Protein AF-A0A967ICI0-F1 (afdb_monomer_lite)

Structure (mmCIF, N/CA/C/O backbone):
data_AF-A0A967ICI0-F1
#
_entry.id   AF-A0A967ICI0-F1
#
loop_
_atom_site.group_PDB
_atom_site.id
_atom_site.type_symbol
_atom_site.label_atom_id
_atom_site.label_alt_id
_atom_site.label_comp_id
_atom_site.l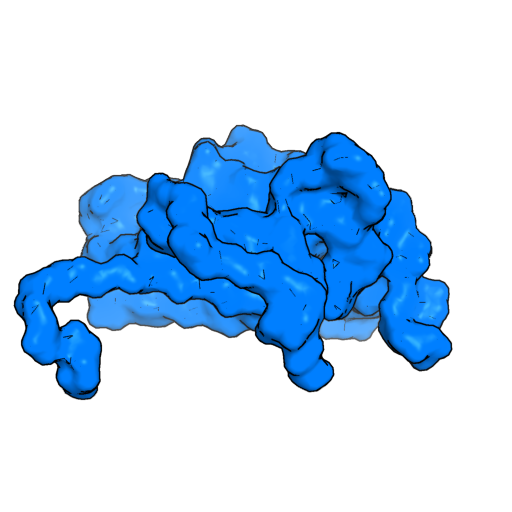abel_asym_id
_atom_site.label_entity_id
_atom_site.label_seq_id
_atom_site.pdbx_PDB_ins_code
_atom_site.Cartn_x
_atom_site.Cartn_y
_atom_site.Cartn_z
_atom_site.occupancy
_atom_site.B_iso_or_equiv
_atom_site.auth_seq_id
_atom_site.auth_comp_id
_atom_site.auth_asym_id
_atom_site.auth_atom_id
_atom_site.pdbx_PDB_model_num
ATOM 1 N N . ARG A 1 1 ? -26.999 4.902 3.046 1.00 43.22 1 ARG A N 1
ATOM 2 C CA . ARG A 1 1 ? -27.722 4.054 4.034 1.00 43.22 1 ARG A CA 1
ATOM 3 C C . ARG A 1 1 ? -27.634 2.529 3.773 1.00 43.22 1 ARG A C 1
ATOM 5 O O . ARG A 1 1 ? -28.114 1.779 4.608 1.00 43.22 1 ARG A O 1
ATOM 12 N N . ALA A 1 2 ? -26.952 2.032 2.726 1.00 46.03 2 ALA A N 1
ATOM 13 C CA . ALA A 1 2 ? -26.899 0.589 2.407 1.00 46.03 2 ALA A CA 1
ATOM 14 C C . ALA A 1 2 ? -26.015 -0.288 3.334 1.00 46.03 2 ALA A C 1
ATOM 16 O O . ALA A 1 2 ? -26.214 -1.494 3.418 1.00 46.03 2 ALA A O 1
ATOM 17 N N . LEU A 1 3 ? -25.060 0.294 4.070 1.00 45.47 3 LEU A N 1
ATOM 18 C CA . LEU A 1 3 ? -24.134 -0.462 4.933 1.00 45.47 3 LEU A CA 1
ATOM 19 C C . LEU A 1 3 ? -24.726 -0.880 6.297 1.00 45.47 3 LEU A C 1
ATOM 21 O O . LEU A 1 3 ? -24.130 -1.707 6.986 1.00 45.47 3 LEU A O 1
ATOM 25 N N . ALA A 1 4 ? -25.891 -0.344 6.680 1.00 53.50 4 ALA A N 1
ATOM 26 C CA . ALA A 1 4 ? -26.468 -0.502 8.020 1.00 53.50 4 ALA A CA 1
ATOM 27 C C . ALA A 1 4 ? -27.333 -1.766 8.211 1.00 53.50 4 ALA A C 1
ATOM 29 O O . ALA A 1 4 ? -27.654 -2.124 9.339 1.00 53.50 4 ALA A O 1
ATOM 30 N N . ALA A 1 5 ? -27.695 -2.470 7.134 1.00 53.66 5 ALA A N 1
ATOM 31 C CA . ALA A 1 5 ? -28.787 -3.449 7.157 1.00 53.66 5 ALA A CA 1
ATOM 32 C C . ALA A 1 5 ? -28.524 -4.748 7.953 1.00 53.66 5 ALA A C 1
ATOM 34 O O . ALA A 1 5 ? -29.452 -5.517 8.162 1.00 53.66 5 ALA A O 1
ATOM 35 N N . SER A 1 6 ? -27.288 -5.032 8.392 1.00 61.00 6 SER A N 1
ATOM 36 C CA . SER A 1 6 ? -26.953 -6.339 8.993 1.00 61.00 6 SER A CA 1
ATOM 37 C C . SER A 1 6 ? -26.666 -6.347 10.498 1.00 61.00 6 SER A C 1
ATOM 39 O O . SER A 1 6 ? -26.302 -7.405 11.006 1.00 61.00 6 SER A O 1
ATOM 41 N N . GLY A 1 7 ? -26.694 -5.203 11.195 1.00 61.78 7 GLY A N 1
ATOM 42 C CA . GLY A 1 7 ? -26.414 -5.091 12.644 1.00 61.78 7 GLY A CA 1
ATOM 43 C C . GLY A 1 7 ? -24.986 -5.451 13.109 1.00 61.78 7 GLY A C 1
ATOM 44 O O . GLY A 1 7 ? -24.557 -5.029 14.175 1.00 61.78 7 GLY A O 1
ATOM 45 N N . LYS A 1 8 ? -24.210 -6.195 12.311 1.00 65.25 8 LYS A N 1
ATOM 46 C CA . LYS A 1 8 ? -22.804 -6.526 12.581 1.00 65.25 8 LYS A CA 1
ATOM 47 C C . LYS A 1 8 ? -21.883 -5.365 12.183 1.00 65.25 8 LYS A C 1
ATOM 49 O O . LYS A 1 8 ? -22.023 -4.875 11.055 1.00 65.25 8 LYS A O 1
ATOM 54 N N . PRO A 1 9 ? -20.902 -4.983 13.025 1.00 72.25 9 PRO A N 1
ATOM 55 C CA . PRO A 1 9 ? -19.917 -3.970 12.666 1.00 72.25 9 PRO A CA 1
ATOM 56 C C . PRO A 1 9 ? -19.157 -4.402 11.408 1.00 72.25 9 PRO A C 1
ATOM 58 O O . PRO A 1 9 ? -18.614 -5.509 11.327 1.00 72.25 9 PRO A O 1
ATOM 61 N N . LYS A 1 10 ? -19.164 -3.539 10.390 1.00 85.19 10 LYS A N 1
ATOM 62 C CA . LYS A 1 10 ? -18.462 -3.774 9.126 1.00 85.19 10 LYS A CA 1
ATOM 63 C C . LYS A 1 10 ? -17.007 -3.349 9.271 1.00 85.19 10 LYS A C 1
ATOM 65 O O . LYS A 1 10 ? -16.716 -2.294 9.824 1.00 85.19 10 LYS A O 1
ATOM 70 N N . LYS A 1 11 ? -16.099 -4.164 8.741 1.00 93.75 11 LYS A N 1
ATOM 71 C CA . LYS A 1 11 ? -14.684 -3.808 8.624 1.00 93.75 11 LYS A CA 1
ATOM 72 C C . LYS A 1 11 ? -14.454 -3.019 7.342 1.00 93.75 11 LYS A C 1
ATOM 74 O O . LYS A 1 11 ? -14.971 -3.398 6.292 1.00 93.75 11 LYS A O 1
ATOM 79 N N . ILE A 1 12 ? -13.665 -1.952 7.433 1.00 96.44 12 ILE A N 1
ATOM 80 C CA . ILE A 1 12 ? -13.256 -1.145 6.281 1.00 96.44 12 ILE A CA 1
ATOM 81 C C . ILE A 1 12 ? -11.884 -1.622 5.821 1.00 96.44 12 ILE A C 1
ATOM 83 O O . ILE A 1 12 ? -10.943 -1.688 6.614 1.00 96.44 12 ILE A O 1
ATOM 87 N N . HIS A 1 13 ? -11.775 -1.942 4.537 1.00 97.94 13 HIS A N 1
ATOM 88 C CA . HIS A 1 13 ? -10.534 -2.351 3.898 1.00 97.94 13 HIS A CA 1
ATOM 89 C C . HIS A 1 13 ? -10.322 -1.501 2.648 1.00 97.94 13 HIS A C 1
ATOM 91 O O . HIS A 1 13 ? -11.225 -1.399 1.821 1.00 97.94 13 HIS A O 1
ATOM 97 N N . LEU A 1 14 ? -9.139 -0.905 2.515 1.00 98.44 14 LEU A N 1
ATOM 98 C CA . LEU A 1 14 ? -8.755 -0.110 1.352 1.00 98.44 14 LEU A CA 1
ATOM 99 C C . LEU A 1 14 ? -7.717 -0.881 0.538 1.00 98.44 14 LEU A C 1
ATOM 101 O O . LEU A 1 14 ? -6.745 -1.392 1.096 1.00 98.44 14 LEU A O 1
ATOM 105 N N . ALA A 1 15 ? -7.912 -0.953 -0.774 1.00 98.19 15 ALA A N 1
ATOM 106 C CA . ALA A 1 15 ? -6.937 -1.489 -1.715 1.00 98.19 15 ALA A CA 1
ATOM 107 C C . ALA A 1 15 ? -6.841 -0.541 -2.912 1.00 98.19 15 ALA A C 1
ATOM 109 O O . ALA A 1 15 ? -7.871 -0.126 -3.444 1.00 98.19 15 ALA A O 1
ATOM 110 N N . GLY A 1 16 ? -5.633 -0.142 -3.298 1.00 97.31 16 GLY A N 1
ATOM 111 C CA . GLY A 1 16 ? -5.435 0.811 -4.389 1.00 97.31 16 GLY A CA 1
ATOM 112 C C . GLY A 1 16 ? -4.103 0.606 -5.085 1.00 97.31 16 GLY A C 1
ATOM 113 O O . GLY A 1 16 ? -3.087 0.384 -4.428 1.00 97.31 16 GLY A O 1
ATOM 114 N N . HIS A 1 17 ? -4.122 0.684 -6.411 1.00 97.44 17 HIS A N 1
ATOM 115 C CA . HIS A 1 17 ? -2.933 0.643 -7.256 1.00 97.44 17 HIS A CA 1
ATOM 116 C C . HIS A 1 17 ? -2.514 2.051 -7.672 1.00 97.44 17 HIS A C 1
ATOM 118 O O . HIS A 1 17 ? -3.366 2.928 -7.806 1.00 97.44 17 HIS A O 1
ATOM 124 N N . SER A 1 18 ? -1.209 2.270 -7.839 1.00 95.94 18 SER A N 1
ATOM 125 C CA . SER A 1 18 ? -0.630 3.517 -8.336 1.00 95.94 18 SER A CA 1
ATOM 126 C C . SER A 1 18 ? -1.186 4.755 -7.611 1.00 95.94 18 SER A C 1
ATOM 128 O O . SER A 1 18 ? -1.012 4.887 -6.393 1.00 95.94 18 SER A O 1
ATOM 130 N N . THR A 1 19 ? -1.870 5.655 -8.319 1.00 95.81 19 THR A N 1
ATOM 131 C CA . THR A 1 19 ? -2.485 6.885 -7.791 1.00 95.81 19 THR A CA 1
ATOM 132 C C . THR A 1 19 ? -3.602 6.619 -6.782 1.00 95.81 19 THR A C 1
ATOM 134 O O . THR A 1 19 ? -3.902 7.477 -5.951 1.00 95.81 19 THR A O 1
ATOM 137 N N . GLY A 1 20 ? -4.148 5.401 -6.736 1.00 97.19 20 GLY A N 1
ATOM 138 C CA . GLY A 1 20 ? -5.019 4.945 -5.654 1.00 97.19 20 GLY A CA 1
ATOM 139 C C . GLY A 1 20 ? -4.365 5.067 -4.271 1.00 97.19 20 GLY A C 1
ATOM 140 O O . GLY A 1 20 ? -5.066 5.238 -3.276 1.00 97.19 20 GLY A O 1
ATOM 141 N N . GLY A 1 21 ? -3.028 5.059 -4.191 1.00 97.81 21 GLY A N 1
ATOM 142 C CA . GLY A 1 21 ? -2.290 5.367 -2.965 1.00 97.81 21 GLY A CA 1
ATOM 143 C C . GLY A 1 21 ? -2.464 6.809 -2.476 1.00 97.81 21 GLY A C 1
ATOM 144 O O . GLY A 1 21 ? -2.465 7.025 -1.264 1.00 97.81 21 GLY A O 1
ATOM 145 N N . ILE A 1 22 ? -2.657 7.772 -3.384 1.00 98.25 22 ILE A N 1
ATOM 146 C CA . ILE A 1 22 ? -2.968 9.170 -3.052 1.00 98.25 22 ILE A CA 1
ATOM 147 C C . ILE A 1 22 ? -4.420 9.267 -2.583 1.00 98.25 22 ILE A C 1
ATOM 149 O O . ILE A 1 22 ? -4.680 9.769 -1.491 1.00 98.25 22 ILE A O 1
ATOM 153 N N . LEU A 1 23 ? -5.360 8.718 -3.361 1.00 98.44 23 LEU A N 1
ATOM 154 C CA . LEU A 1 23 ? -6.789 8.738 -3.027 1.00 98.44 23 LEU A CA 1
ATOM 155 C C . LEU A 1 23 ? -7.053 8.160 -1.630 1.00 98.44 23 LEU A C 1
ATOM 157 O O . LEU A 1 23 ? -7.743 8.775 -0.817 1.00 98.44 23 LEU A O 1
ATOM 161 N N . HIS A 1 24 ? -6.464 7.000 -1.324 1.00 98.50 24 HIS A N 1
ATOM 162 C CA . HIS A 1 24 ? -6.645 6.348 -0.027 1.00 98.50 24 HIS A CA 1
ATOM 163 C C . HIS A 1 24 ? -6.014 7.120 1.137 1.00 98.50 24 HIS A C 1
ATOM 165 O O . HIS A 1 24 ? -6.485 6.972 2.264 1.00 98.50 24 HIS A O 1
ATOM 171 N N . ALA A 1 25 ? -5.007 7.966 0.892 1.00 98.56 25 ALA A N 1
ATOM 172 C CA . ALA A 1 25 ? -4.388 8.782 1.935 1.00 98.56 25 ALA A CA 1
ATOM 173 C C . ALA A 1 25 ? -5.381 9.835 2.433 1.00 98.56 25 ALA A C 1
ATOM 175 O O . ALA A 1 25 ? -5.655 9.926 3.631 1.00 98.56 25 ALA A O 1
ATOM 176 N N . TYR A 1 26 ? -5.979 10.569 1.494 1.00 98.56 26 TYR A N 1
ATOM 177 C CA . TYR A 1 26 ? -6.997 11.572 1.791 1.00 98.56 26 TYR A CA 1
ATOM 178 C C . TYR A 1 26 ? -8.285 10.942 2.315 1.00 98.56 26 TYR A C 1
ATOM 180 O O . TYR A 1 26 ? -8.845 11.429 3.295 1.00 98.56 26 TYR A O 1
ATOM 188 N N . LEU A 1 27 ? -8.722 9.818 1.737 1.00 98.44 27 LEU A N 1
ATOM 189 C CA . LEU A 1 27 ? -9.901 9.102 2.220 1.00 98.44 27 LEU A CA 1
ATOM 190 C C . LEU A 1 27 ? -9.732 8.643 3.674 1.00 98.44 27 LEU A C 1
ATOM 192 O O . LEU A 1 27 ? -10.658 8.783 4.468 1.00 98.44 27 LEU A O 1
ATOM 196 N N . ALA A 1 28 ? -8.563 8.116 4.047 1.00 98.19 28 ALA A N 1
ATOM 197 C CA . ALA A 1 28 ? -8.318 7.653 5.409 1.00 98.19 28 ALA A CA 1
ATOM 198 C C . ALA A 1 28 ? -8.388 8.797 6.435 1.00 98.19 28 ALA A C 1
ATOM 200 O O . ALA A 1 28 ? -8.984 8.628 7.500 1.00 98.19 28 ALA A O 1
ATOM 201 N N . VAL A 1 29 ? -7.835 9.966 6.099 1.00 98.12 29 VAL A N 1
ATOM 202 C CA . VAL A 1 29 ? -7.923 11.171 6.940 1.00 98.12 29 VAL A CA 1
ATOM 203 C C . VAL A 1 29 ? -9.361 11.688 7.016 1.00 98.12 29 VAL A C 1
ATOM 205 O O . VAL A 1 29 ? -9.850 11.965 8.110 1.00 98.12 29 VAL A O 1
ATOM 208 N N . ALA A 1 30 ? -10.071 11.748 5.887 1.00 97.94 30 ALA A N 1
ATOM 209 C CA . ALA A 1 30 ? -11.466 12.177 5.850 1.00 97.94 30 ALA A CA 1
ATOM 210 C C . ALA A 1 30 ? -12.366 11.267 6.701 1.00 97.94 30 ALA A C 1
ATOM 212 O O . ALA A 1 30 ? -13.176 11.760 7.482 1.00 97.94 30 ALA A O 1
ATOM 213 N N . LEU A 1 31 ? -12.188 9.943 6.620 1.00 96.44 31 LEU A N 1
ATOM 214 C CA . LEU A 1 31 ? -12.907 8.990 7.469 1.00 96.44 31 LEU A CA 1
ATOM 215 C C . LEU A 1 31 ? -12.633 9.243 8.955 1.00 96.44 31 LEU A C 1
ATOM 217 O O . LEU A 1 31 ? -13.574 9.288 9.744 1.00 96.44 31 LEU A O 1
ATOM 221 N N . ALA A 1 32 ? -11.366 9.437 9.331 1.00 96.12 32 ALA A N 1
ATOM 222 C CA . ALA A 1 32 ? -10.976 9.701 10.714 1.00 96.12 32 ALA A CA 1
ATOM 223 C C . ALA A 1 32 ? -11.593 10.991 11.280 1.00 96.12 32 ALA A C 1
ATOM 225 O O . ALA A 1 32 ? -11.926 11.016 12.465 1.00 96.12 32 ALA A O 1
ATOM 226 N N . ALA A 1 33 ? -11.753 12.023 10.444 1.00 96.25 33 ALA A N 1
ATOM 227 C CA . ALA A 1 33 ? -12.378 13.292 10.809 1.00 96.25 33 ALA A CA 1
ATOM 228 C C . ALA A 1 33 ? -13.910 13.195 10.897 1.00 96.25 33 ALA A C 1
ATOM 230 O O . ALA A 1 33 ? -14.508 13.721 11.831 1.00 96.25 33 ALA A O 1
ATOM 231 N N . LEU A 1 34 ? -14.546 12.502 9.947 1.00 96.12 34 LEU A N 1
ATOM 232 C CA . LEU A 1 34 ? -16.005 12.345 9.896 1.00 96.12 34 LEU A CA 1
ATOM 233 C C . LEU A 1 34 ? -16.541 11.403 10.979 1.00 96.12 34 LEU A C 1
ATOM 235 O O . LEU A 1 34 ? -17.688 11.540 11.400 1.00 96.12 34 LEU A O 1
ATOM 239 N N . GLN A 1 35 ? -15.735 10.435 11.415 1.00 93.69 35 GLN A N 1
ATOM 240 C CA . GLN A 1 35 ? -16.116 9.475 12.441 1.00 93.69 35 GLN A CA 1
ATOM 241 C C . GLN A 1 35 ? -14.950 9.235 13.416 1.00 93.69 35 GLN A C 1
ATOM 243 O O . GLN A 1 35 ? -14.146 8.319 13.216 1.00 93.69 35 GLN A O 1
ATOM 248 N N . PRO A 1 36 ? -14.856 10.024 14.501 1.00 93.38 36 PRO A N 1
ATOM 249 C CA . PRO A 1 36 ? -13.865 9.806 15.549 1.00 93.38 36 PRO A CA 1
ATOM 250 C C . PRO A 1 36 ? -13.920 8.378 16.114 1.00 93.38 36 PRO A C 1
ATOM 252 O O . PRO A 1 36 ? -14.991 7.826 16.363 1.00 93.38 36 PRO A O 1
ATOM 255 N N . GLY A 1 37 ? -12.751 7.762 16.291 1.00 93.00 37 GLY A N 1
ATOM 256 C CA . GLY A 1 37 ? -12.605 6.374 16.736 1.00 93.00 37 GLY A CA 1
ATOM 257 C C . GLY A 1 37 ? -12.727 5.324 15.622 1.00 93.00 37 GLY A C 1
ATOM 258 O O . GLY A 1 37 ? -12.602 4.131 15.903 1.00 93.00 37 GLY A O 1
ATOM 259 N N . ILE A 1 38 ? -12.947 5.713 14.358 1.00 95.75 38 ILE A N 1
ATOM 260 C CA . ILE A 1 38 ? -13.063 4.749 13.254 1.00 95.75 38 ILE A CA 1
ATOM 261 C C . ILE A 1 38 ? -11.745 4.010 12.990 1.00 95.75 38 ILE A C 1
ATOM 263 O O . ILE A 1 38 ? -10.669 4.601 12.876 1.00 95.75 38 ILE A O 1
ATOM 267 N N . ARG A 1 39 ? -11.827 2.687 12.829 1.00 96.81 39 ARG A N 1
ATOM 268 C CA . ARG A 1 39 ? -10.672 1.844 12.502 1.00 96.81 39 ARG A CA 1
ATOM 269 C C . ARG A 1 39 ? -10.769 1.298 11.083 1.00 96.81 39 ARG A C 1
ATOM 271 O O . ARG A 1 39 ? -11.702 0.569 10.744 1.00 96.81 39 ARG A O 1
ATOM 278 N N . ILE A 1 40 ? -9.759 1.596 10.269 1.00 98.12 40 ILE A N 1
ATOM 279 C CA . ILE A 1 40 ? -9.543 0.956 8.969 1.00 98.12 40 ILE A CA 1
ATOM 280 C C . ILE A 1 40 ? -8.789 -0.347 9.229 1.00 98.12 40 ILE A C 1
ATOM 282 O O . ILE A 1 40 ? -7.637 -0.350 9.666 1.00 98.12 40 ILE A O 1
ATOM 286 N N . SER A 1 41 ? -9.447 -1.475 8.973 1.00 98.19 41 SER A N 1
ATOM 287 C CA . SER A 1 41 ? -8.931 -2.805 9.306 1.00 98.19 41 SER A CA 1
ATOM 288 C C . SER A 1 41 ? -7.705 -3.188 8.478 1.00 98.19 41 SER A C 1
ATOM 290 O O . SER A 1 41 ? -6.794 -3.839 8.994 1.00 98.19 41 SER A O 1
ATOM 292 N N . SER A 1 42 ? -7.649 -2.795 7.203 1.00 98.50 42 SER A N 1
ATOM 293 C CA . SER A 1 42 ? -6.411 -2.895 6.429 1.00 98.50 42 SER A CA 1
ATOM 294 C C . SER A 1 42 ? -6.326 -1.897 5.284 1.00 98.50 42 SER A C 1
ATOM 296 O O . SER A 1 42 ? -7.337 -1.577 4.664 1.00 98.50 42 SER A O 1
ATOM 298 N N . VAL A 1 43 ? -5.100 -1.507 4.945 1.00 98.75 43 VAL A N 1
ATOM 299 C CA . VAL A 1 43 ? -4.756 -0.787 3.712 1.00 98.75 43 VAL A CA 1
ATOM 300 C C . VAL A 1 43 ? -3.776 -1.640 2.900 1.00 98.75 43 VAL A C 1
ATOM 302 O O . VAL A 1 43 ? -2.819 -2.179 3.452 1.00 98.75 43 VAL A O 1
ATOM 305 N N . SER A 1 44 ? -4.007 -1.805 1.601 1.00 98.75 44 SER A N 1
ATOM 306 C CA . SER A 1 44 ? -3.106 -2.511 0.682 1.00 98.75 44 SER A CA 1
ATOM 307 C C . SER A 1 44 ? -2.810 -1.639 -0.531 1.00 98.75 44 SER A C 1
ATOM 309 O O . SER A 1 44 ? -3.694 -1.398 -1.349 1.00 98.75 44 SER A O 1
ATOM 311 N N . LEU A 1 45 ? -1.576 -1.151 -0.639 1.00 98.69 45 LEU A N 1
ATOM 312 C CA . LEU A 1 45 ? -1.157 -0.291 -1.744 1.00 98.69 45 LEU A CA 1
ATOM 313 C C . LEU A 1 45 ? -0.282 -1.062 -2.726 1.00 98.69 45 LEU A C 1
ATOM 315 O O . LEU A 1 45 ? 0.702 -1.679 -2.324 1.00 98.69 45 LEU A O 1
ATOM 319 N N . LEU A 1 46 ? -0.635 -1.016 -4.006 1.00 98.44 46 LEU A N 1
ATOM 320 C CA . LEU A 1 46 ? 0.071 -1.700 -5.084 1.00 98.44 46 LEU A CA 1
ATOM 321 C C . LEU A 1 46 ? 0.839 -0.657 -5.904 1.00 98.44 46 LEU A C 1
ATOM 323 O O . LEU A 1 46 ? 0.213 0.188 -6.533 1.00 98.44 46 LEU A O 1
ATOM 327 N N . ALA A 1 47 ? 2.169 -0.679 -5.851 1.00 97.31 47 ALA A N 1
ATOM 328 C CA . ALA A 1 47 ? 3.063 0.293 -6.485 1.00 97.31 47 ALA A CA 1
ATOM 329 C C . ALA A 1 47 ? 2.598 1.762 -6.326 1.00 97.31 47 ALA A C 1
ATOM 331 O O . ALA A 1 47 ? 2.373 2.449 -7.320 1.00 97.31 47 ALA A O 1
ATOM 332 N N . PRO A 1 48 ? 2.380 2.266 -5.093 1.00 97.94 48 PRO A N 1
ATOM 333 C CA . PRO A 1 48 ? 1.757 3.569 -4.890 1.00 97.94 48 PRO A CA 1
ATOM 334 C C . PRO A 1 48 ? 2.582 4.718 -5.481 1.00 97.94 48 PRO A C 1
ATOM 336 O O . PRO A 1 48 ? 3.686 5.010 -5.016 1.00 97.94 48 PRO A O 1
ATOM 339 N N . ALA A 1 49 ? 1.983 5.450 -6.418 1.00 96.19 49 ALA A N 1
ATOM 340 C CA . ALA A 1 49 ? 2.495 6.714 -6.946 1.00 96.19 49 ALA A CA 1
ATOM 341 C C . ALA A 1 49 ? 2.167 7.875 -5.987 1.00 96.19 49 ALA A C 1
ATOM 343 O O . ALA A 1 49 ? 1.643 8.899 -6.389 1.00 96.19 49 ALA A O 1
ATOM 344 N N . ALA A 1 50 ? 2.390 7.667 -4.689 1.00 96.75 50 ALA A N 1
ATOM 345 C CA . ALA A 1 50 ? 2.197 8.661 -3.639 1.00 96.75 50 ALA A CA 1
ATOM 346 C C . ALA A 1 50 ? 3.557 9.057 -3.071 1.00 96.75 50 ALA A C 1
ATOM 348 O O . ALA A 1 50 ? 4.426 8.196 -2.915 1.00 96.75 50 ALA A O 1
ATOM 349 N N . THR A 1 51 ? 3.745 10.320 -2.700 1.00 97.38 51 THR A N 1
ATOM 350 C CA . THR A 1 51 ? 5.016 10.757 -2.116 1.00 97.38 51 THR A CA 1
ATOM 351 C C . THR A 1 51 ? 5.235 10.170 -0.715 1.00 97.38 51 THR A C 1
ATOM 353 O O . THR A 1 51 ? 4.300 9.867 0.036 1.00 97.38 51 THR A O 1
ATOM 356 N N . THR A 1 52 ? 6.498 10.021 -0.312 1.00 96.25 52 THR A N 1
ATOM 357 C CA . THR A 1 52 ? 6.871 9.667 1.068 1.00 96.25 52 THR A CA 1
ATOM 358 C C . THR A 1 52 ? 6.400 10.715 2.072 1.00 96.25 52 THR A C 1
ATOM 360 O O . THR A 1 52 ? 6.155 10.398 3.238 1.00 96.25 52 THR A O 1
ATOM 363 N N . ASP A 1 53 ? 6.234 11.950 1.611 1.00 96.31 53 ASP A N 1
ATOM 364 C CA . ASP A 1 53 ? 5.729 13.071 2.391 1.00 96.31 53 ASP A CA 1
ATOM 365 C C . ASP A 1 53 ? 4.225 12.942 2.631 1.00 96.31 53 ASP A C 1
ATOM 367 O O . ASP A 1 53 ? 3.780 13.078 3.775 1.00 96.31 53 ASP A O 1
ATOM 371 N N . LEU A 1 54 ? 3.457 12.535 1.613 1.00 97.38 54 LEU A N 1
ATOM 372 C CA . LEU A 1 54 ? 2.049 12.173 1.776 1.00 97.38 54 LEU A CA 1
ATOM 373 C C . LEU A 1 54 ? 1.892 11.011 2.767 1.00 97.38 54 LEU A C 1
ATOM 375 O O . LEU A 1 54 ? 1.060 11.066 3.672 1.00 97.38 54 LEU A O 1
ATOM 379 N N . TYR A 1 55 ? 2.751 9.987 2.685 1.00 97.81 55 TYR A N 1
ATOM 380 C CA . TYR A 1 55 ? 2.776 8.914 3.685 1.00 97.81 55 TYR A CA 1
ATOM 381 C C . TYR A 1 55 ? 3.038 9.434 5.103 1.00 97.81 55 TYR A C 1
ATOM 383 O O . TYR A 1 55 ? 2.328 9.057 6.040 1.00 97.81 55 TYR A O 1
ATOM 391 N N . ARG A 1 56 ? 4.045 10.299 5.277 1.00 97.31 56 ARG A N 1
ATOM 392 C CA . ARG A 1 56 ? 4.432 10.845 6.585 1.00 97.31 56 ARG A CA 1
ATOM 393 C C . ARG A 1 56 ? 3.308 11.656 7.224 1.00 97.31 56 ARG A C 1
ATOM 395 O O . ARG A 1 56 ? 3.166 11.603 8.444 1.00 97.31 56 ARG A O 1
ATOM 402 N N . THR A 1 57 ? 2.548 12.385 6.416 1.00 97.88 57 THR A N 1
ATOM 403 C CA . THR A 1 57 ? 1.506 13.317 6.863 1.00 97.88 57 THR A CA 1
ATOM 404 C C . THR A 1 57 ? 0.137 12.658 7.032 1.00 97.88 57 THR A C 1
ATOM 406 O O . THR A 1 57 ? -0.573 13.010 7.965 1.00 97.88 57 THR A O 1
ATOM 409 N N . HIS A 1 58 ? -0.218 11.668 6.204 1.00 98.44 58 HIS A N 1
ATOM 410 C CA . HIS A 1 58 ? -1.564 11.076 6.196 1.00 98.44 58 HIS A CA 1
ATOM 411 C C . HIS A 1 58 ? -1.592 9.665 6.794 1.00 98.44 58 HIS A C 1
ATOM 413 O O . HIS A 1 58 ? -2.314 9.395 7.752 1.00 98.44 58 HIS A O 1
ATOM 419 N N . TYR A 1 59 ? -0.779 8.744 6.268 1.00 98.44 59 TYR A N 1
ATOM 420 C CA . TYR A 1 59 ? -0.825 7.340 6.691 1.00 98.44 59 TYR A CA 1
ATOM 421 C C . TYR A 1 59 ? -0.131 7.098 8.030 1.00 98.44 59 TYR A C 1
ATOM 423 O O . TYR A 1 59 ? -0.664 6.401 8.895 1.00 98.44 59 TYR A O 1
ATOM 431 N N . ARG A 1 60 ? 1.073 7.648 8.217 1.00 98.06 60 ARG A N 1
ATOM 432 C CA . ARG A 1 60 ? 1.906 7.360 9.390 1.00 98.06 60 ARG A CA 1
ATOM 433 C C . ARG A 1 60 ? 1.238 7.743 10.720 1.00 98.06 60 ARG A C 1
ATOM 435 O O . ARG A 1 60 ? 1.357 6.939 11.645 1.00 98.06 60 ARG A O 1
ATOM 442 N N . PRO A 1 61 ? 0.540 8.887 10.859 1.00 97.94 61 PRO A N 1
ATOM 443 C CA . PRO A 1 61 ? -0.184 9.199 12.091 1.00 97.94 61 PRO A CA 1
ATOM 444 C C . PRO A 1 61 ? -1.274 8.165 12.394 1.00 97.94 61 PRO A C 1
ATOM 446 O O . PRO A 1 61 ? -1.321 7.635 13.499 1.00 97.94 61 PRO A O 1
ATOM 449 N N . LEU A 1 62 ? -2.066 7.781 11.387 1.00 98.31 62 LEU A N 1
ATOM 450 C CA . LEU A 1 62 ? -3.133 6.785 11.533 1.00 98.31 62 LEU A CA 1
ATOM 451 C C . LEU A 1 62 ? -2.599 5.383 11.862 1.00 98.31 62 LEU A C 1
ATOM 453 O O . LEU A 1 62 ? -3.257 4.625 12.572 1.00 98.31 62 LEU A O 1
ATOM 457 N N . LEU A 1 63 ? -1.413 5.022 11.369 1.00 98.12 63 LEU A N 1
ATOM 458 C CA . LEU A 1 63 ? -0.753 3.758 11.713 1.00 98.12 63 LEU A CA 1
ATOM 459 C C . LEU A 1 63 ? -0.225 3.734 13.150 1.00 98.12 63 LEU A C 1
ATOM 461 O O . LEU A 1 63 ? -0.197 2.670 13.766 1.00 98.12 63 LEU A O 1
ATOM 465 N N . LYS A 1 64 ? 0.197 4.891 13.670 1.00 97.44 64 LYS A N 1
ATOM 466 C CA . LYS A 1 64 ? 0.721 5.055 15.035 1.00 97.44 64 LYS A CA 1
ATOM 467 C C . LYS A 1 64 ? -0.361 5.315 16.083 1.00 97.44 64 LYS A C 1
ATOM 469 O O . LYS A 1 64 ? -0.058 5.244 17.272 1.00 97.44 64 LYS A O 1
ATOM 474 N N . ALA A 1 65 ? -1.583 5.609 15.650 1.00 97.44 65 ALA A N 1
ATOM 475 C CA . ALA A 1 65 ? -2.715 5.868 16.522 1.00 97.44 65 ALA A CA 1
ATOM 476 C C . ALA A 1 65 ? -2.995 4.682 17.455 1.00 97.44 65 ALA A C 1
ATOM 478 O O . ALA A 1 65 ? -2.925 3.509 17.059 1.00 97.44 65 ALA A O 1
ATOM 479 N N . ARG A 1 66 ? -3.359 4.993 18.699 1.00 96.31 66 ARG A N 1
ATOM 480 C CA . ARG A 1 66 ? -3.747 4.003 19.707 1.00 96.31 66 ARG A CA 1
ATOM 481 C C . ARG A 1 66 ? -5.015 3.276 19.263 1.00 96.31 66 ARG A C 1
ATOM 483 O O . ARG A 1 66 ? -5.781 3.752 18.430 1.00 96.31 66 ARG A O 1
ATOM 490 N N . LYS A 1 67 ? -5.280 2.106 19.848 1.00 93.38 67 LYS A N 1
ATOM 491 C CA . LYS A 1 67 ? -6.482 1.317 19.518 1.00 93.38 67 LYS A CA 1
ATOM 492 C C . LYS A 1 67 ? -7.799 2.024 19.857 1.00 93.38 67 LYS A C 1
ATOM 494 O O . LYS A 1 67 ? -8.806 1.708 19.236 1.00 93.38 67 LYS A O 1
ATOM 499 N N . SER A 1 68 ? -7.772 2.970 20.795 1.00 93.69 68 SER A N 1
ATOM 500 C CA . SER A 1 68 ? -8.899 3.830 21.170 1.00 93.69 68 SER A CA 1
ATOM 501 C C . SER A 1 68 ? -9.122 5.019 20.225 1.00 93.69 68 SER A C 1
ATOM 503 O O . SER A 1 68 ? -10.104 5.735 20.380 1.00 93.69 68 SER A O 1
ATOM 505 N N . GLU A 1 69 ? -8.216 5.262 19.276 1.00 96.88 69 GLU A N 1
ATOM 506 C CA . GLU A 1 69 ? -8.234 6.414 18.371 1.00 96.88 69 GLU A CA 1
ATOM 507 C C . GLU A 1 69 ? -8.548 5.982 16.934 1.00 96.88 69 GLU A C 1
ATOM 509 O O . GLU A 1 69 ? -8.361 4.817 16.557 1.00 96.88 69 GLU A O 1
ATOM 514 N N . SER A 1 70 ? -8.960 6.941 16.100 1.00 98.00 70 SER A N 1
ATOM 515 C CA . SER A 1 70 ? -9.080 6.708 14.661 1.00 98.00 70 SER A CA 1
ATOM 516 C C . SER A 1 70 ? -7.742 6.248 14.082 1.00 98.00 70 SER A C 1
ATOM 518 O O . SER A 1 70 ? -6.703 6.842 14.367 1.00 98.00 70 SER A O 1
ATOM 520 N N . GLY A 1 71 ? -7.738 5.212 13.247 1.00 98.12 71 GLY A N 1
ATOM 521 C CA . GLY A 1 71 ? -6.485 4.793 12.623 1.00 98.12 71 GLY A CA 1
ATOM 522 C C . GLY A 1 71 ? -6.539 3.523 11.796 1.00 98.12 71 GLY A C 1
ATOM 523 O O . GLY A 1 71 ? -7.594 2.939 11.553 1.00 98.12 71 GLY A O 1
ATOM 524 N N . ILE A 1 72 ? -5.360 3.104 11.347 1.00 98.56 72 ILE A N 1
ATOM 525 C CA . ILE A 1 72 ? -5.158 1.963 10.457 1.00 98.56 72 ILE A CA 1
ATOM 526 C C . ILE A 1 72 ? -4.574 0.818 11.270 1.00 98.56 72 ILE A C 1
ATOM 528 O O . ILE A 1 72 ? -3.542 0.953 11.925 1.00 98.56 72 ILE A O 1
ATOM 532 N N . ASP A 1 73 ? -5.235 -0.334 11.238 1.00 98.00 73 ASP A N 1
ATOM 533 C CA . ASP A 1 73 ? -4.791 -1.490 12.006 1.00 98.00 73 ASP A CA 1
ATOM 534 C C . ASP A 1 73 ? -3.584 -2.172 11.386 1.00 98.00 73 ASP A C 1
ATOM 536 O O . ASP A 1 73 ? -2.691 -2.583 12.127 1.00 98.00 73 ASP A O 1
ATOM 540 N N . ARG A 1 74 ? -3.557 -2.308 10.056 1.00 97.56 74 ARG A N 1
ATOM 541 C CA . ARG A 1 74 ? -2.450 -2.920 9.316 1.00 97.56 74 ARG A CA 1
ATOM 542 C C . ARG A 1 74 ? -2.343 -2.345 7.909 1.00 97.56 74 ARG A C 1
ATOM 544 O O . ARG A 1 74 ? -3.362 -2.138 7.252 1.00 97.56 74 ARG A O 1
ATOM 551 N N . MET A 1 75 ? -1.125 -2.186 7.411 1.00 98.56 75 MET A N 1
ATOM 552 C CA . MET A 1 75 ? -0.862 -1.727 6.051 1.00 98.56 75 MET A CA 1
ATOM 553 C C . MET A 1 75 ? 0.165 -2.616 5.360 1.00 98.56 75 MET A C 1
ATOM 555 O O . MET A 1 75 ? 1.202 -2.925 5.941 1.00 98.56 75 MET A O 1
ATOM 559 N N . ASP A 1 76 ? -0.129 -2.991 4.118 1.00 98.50 76 ASP A N 1
ATOM 560 C CA . ASP A 1 76 ? 0.811 -3.665 3.227 1.00 98.50 76 ASP A CA 1
ATOM 561 C C . ASP A 1 76 ? 1.075 -2.789 2.001 1.00 98.50 76 ASP A C 1
ATOM 563 O O . ASP A 1 76 ? 0.145 -2.223 1.422 1.00 98.50 76 ASP A O 1
ATOM 567 N N . ILE A 1 77 ? 2.335 -2.703 1.587 1.00 98.56 77 ILE A N 1
ATOM 568 C CA . ILE A 1 77 ? 2.752 -2.038 0.350 1.00 98.56 77 ILE A CA 1
ATOM 569 C C . ILE A 1 77 ? 3.450 -3.069 -0.531 1.00 98.56 77 ILE A C 1
ATOM 571 O O . ILE A 1 77 ? 4.329 -3.785 -0.058 1.00 98.56 77 ILE A O 1
ATOM 575 N N . TYR A 1 78 ? 3.072 -3.153 -1.800 1.00 98.50 78 TYR A N 1
ATOM 576 C CA . TYR A 1 78 ? 3.635 -4.083 -2.774 1.00 98.50 78 TYR A CA 1
ATOM 577 C C . TYR A 1 78 ? 4.396 -3.279 -3.821 1.00 98.50 78 TYR A C 1
ATOM 579 O O . TYR A 1 78 ? 3.780 -2.537 -4.574 1.00 98.50 78 TYR A O 1
ATOM 587 N N . ASN A 1 79 ? 5.717 -3.422 -3.856 1.00 98.12 79 ASN A N 1
ATOM 588 C CA . ASN A 1 79 ? 6.607 -2.639 -4.714 1.00 98.12 79 ASN A CA 1
ATOM 589 C C . ASN A 1 79 ? 7.496 -3.562 -5.543 1.00 98.12 79 ASN A C 1
ATOM 591 O O . ASN A 1 79 ? 7.743 -4.712 -5.164 1.00 98.12 79 ASN A O 1
ATOM 595 N N . LEU A 1 80 ? 8.026 -3.073 -6.660 1.00 97.31 80 LEU A N 1
ATOM 596 C CA . LEU A 1 80 ? 9.086 -3.783 -7.366 1.00 97.31 80 LEU A CA 1
ATOM 597 C C . LEU A 1 80 ? 10.378 -3.743 -6.540 1.00 97.31 80 LEU A C 1
ATOM 599 O O . LEU A 1 80 ? 10.616 -2.830 -5.745 1.00 97.31 80 LEU A O 1
ATOM 603 N N . SER A 1 81 ? 11.233 -4.754 -6.704 1.00 95.75 81 SER A N 1
ATOM 604 C CA . SER A 1 81 ? 12.621 -4.622 -6.250 1.00 95.75 81 SER A CA 1
ATOM 605 C C . SER A 1 81 ? 13.332 -3.543 -7.062 1.00 95.75 81 SER A C 1
ATOM 607 O O . SER A 1 81 ? 12.941 -3.252 -8.185 1.00 95.75 81 SER A O 1
ATOM 609 N N . GLY A 1 82 ? 14.429 -2.992 -6.535 1.00 93.06 82 GLY A N 1
ATOM 610 C CA . GLY A 1 82 ? 15.191 -1.970 -7.263 1.00 93.06 82 GLY A CA 1
ATOM 611 C C . GLY A 1 82 ? 15.648 -2.412 -8.659 1.00 93.06 82 GLY A C 1
ATOM 612 O O . GLY A 1 82 ? 15.684 -1.583 -9.555 1.00 93.06 82 GLY A O 1
ATOM 613 N N . LYS A 1 83 ? 15.949 -3.705 -8.857 1.00 93.62 83 LYS A N 1
ATOM 614 C CA . LYS A 1 83 ? 16.280 -4.243 -10.183 1.00 93.62 83 LYS A CA 1
ATOM 615 C C . LYS A 1 83 ? 15.067 -4.225 -11.114 1.00 93.62 83 LYS A C 1
ATOM 617 O O . LYS A 1 83 ? 15.161 -3.658 -12.189 1.00 93.62 83 LYS A O 1
ATOM 622 N N . LEU A 1 84 ? 13.943 -4.797 -10.681 1.00 93.94 84 LEU A N 1
ATOM 623 C CA . LEU A 1 84 ? 12.726 -4.832 -11.498 1.00 93.94 84 LEU A CA 1
ATOM 624 C C . LEU A 1 84 ? 12.198 -3.431 -11.800 1.00 93.94 84 LEU A C 1
ATOM 626 O O . LEU A 1 84 ? 11.741 -3.192 -12.898 1.00 93.94 84 LEU A O 1
ATOM 630 N N . GLU A 1 85 ? 12.317 -2.496 -10.860 1.00 91.94 85 GLU A N 1
ATOM 631 C CA . GLU A 1 85 ? 11.942 -1.098 -11.077 1.00 91.94 85 GLU A CA 1
ATOM 632 C C . GLU A 1 85 ? 12.808 -0.421 -12.153 1.00 91.94 85 GLU A C 1
ATOM 634 O O . GLU A 1 85 ? 12.333 0.438 -12.880 1.00 91.94 85 GLU A O 1
ATOM 639 N N . LEU A 1 86 ? 14.092 -0.776 -12.269 1.00 90.12 86 LEU A N 1
ATOM 640 C CA . LEU A 1 86 ? 14.957 -0.250 -13.333 1.00 90.12 86 LEU A CA 1
ATOM 641 C C . LEU A 1 86 ? 14.710 -0.936 -14.683 1.00 90.12 86 LEU A C 1
ATOM 643 O O . LEU A 1 86 ? 14.939 -0.310 -15.717 1.00 90.12 86 LEU A O 1
ATOM 647 N N . ASP A 1 87 ? 14.268 -2.194 -14.645 1.00 90.25 87 ASP A N 1
ATOM 648 C CA . ASP A 1 87 ? 13.927 -3.012 -15.812 1.00 90.25 87 ASP A CA 1
ATOM 649 C C . ASP A 1 87 ? 12.470 -2.778 -16.294 1.00 90.25 87 ASP A C 1
ATOM 651 O O . ASP A 1 87 ? 12.088 -3.312 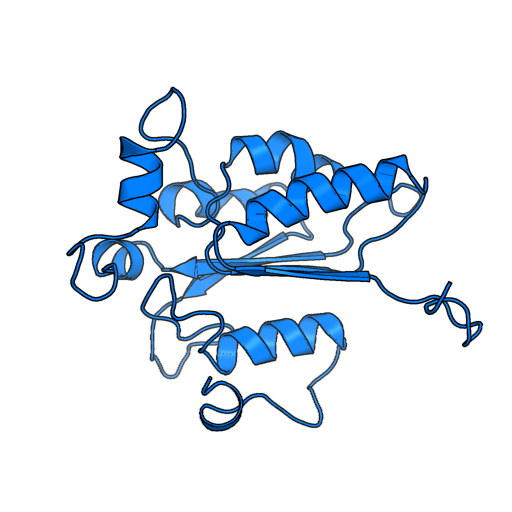-17.331 1.00 90.25 87 ASP A O 1
ATOM 655 N N . ASP A 1 88 ? 11.666 -2.001 -15.557 1.00 88.38 88 ASP A N 1
ATOM 656 C CA . ASP A 1 88 ? 10.262 -1.683 -15.858 1.00 88.38 88 ASP A CA 1
ATOM 657 C C . ASP A 1 88 ? 10.118 -0.696 -17.032 1.00 88.38 88 ASP A C 1
ATOM 659 O O . ASP A 1 88 ? 10.992 0.145 -17.288 1.00 88.38 88 ASP A O 1
ATOM 663 N N . ASP A 1 89 ? 8.979 -0.774 -17.721 1.00 86.38 89 ASP A N 1
ATOM 664 C CA . ASP A 1 89 ? 8.605 0.101 -18.829 1.00 86.38 89 ASP A CA 1
ATOM 665 C C . ASP A 1 89 ? 7.090 0.372 -18.864 1.00 86.38 89 ASP A C 1
ATOM 667 O O . ASP A 1 89 ? 6.279 -0.402 -18.358 1.00 86.38 89 ASP A O 1
ATOM 671 N N . VAL A 1 90 ? 6.699 1.492 -19.477 1.00 78.50 90 VAL A N 1
ATOM 672 C CA . VAL A 1 90 ? 5.296 1.905 -19.642 1.00 78.50 90 VAL A CA 1
ATOM 673 C C . VAL A 1 90 ? 4.757 1.349 -20.958 1.00 78.50 90 VAL A C 1
ATOM 675 O O . VAL A 1 90 ? 4.591 2.085 -21.935 1.00 78.50 90 VAL A O 1
ATOM 678 N N . ALA A 1 91 ? 4.555 0.031 -21.001 1.00 67.31 91 ALA A N 1
ATOM 679 C CA . ALA A 1 91 ? 4.018 -0.703 -22.151 1.00 67.31 91 ALA A CA 1
ATOM 680 C C . ALA A 1 91 ? 4.712 -0.351 -23.486 1.00 67.31 91 ALA A C 1
ATOM 682 O O . ALA A 1 91 ? 4.067 -0.190 -24.523 1.00 67.31 91 ALA A O 1
ATOM 683 N N . GLY A 1 92 ? 6.034 -0.163 -23.458 1.00 62.12 92 GLY A N 1
ATOM 684 C CA . GLY A 1 92 ? 6.848 0.217 -24.617 1.00 62.12 92 GLY A CA 1
ATOM 685 C C . GLY A 1 92 ? 6.712 1.669 -25.105 1.00 62.12 92 GLY A C 1
ATOM 686 O O . GLY A 1 92 ? 7.557 2.105 -25.887 1.00 62.12 92 GLY A O 1
ATOM 687 N N . VAL A 1 93 ? 5.729 2.443 -24.627 1.00 69.81 93 VAL A N 1
ATOM 688 C CA . VAL A 1 93 ? 5.567 3.877 -24.957 1.00 69.81 93 VAL A CA 1
ATOM 689 C C . VAL A 1 93 ? 6.671 4.704 -24.300 1.00 69.81 93 VAL A C 1
ATOM 691 O O . VAL A 1 93 ? 7.219 5.628 -24.899 1.00 69.81 93 VAL A O 1
ATOM 694 N N . TYR A 1 94 ? 7.055 4.322 -23.082 1.00 71.75 94 TYR A N 1
ATOM 695 C CA . TYR A 1 94 ? 8.211 4.865 -22.384 1.00 71.75 94 TYR A CA 1
ATOM 696 C C . TYR A 1 94 ? 9.063 3.720 -21.836 1.00 71.75 94 TYR A C 1
ATOM 698 O O . TYR A 1 94 ? 8.630 2.951 -20.988 1.00 71.75 94 TYR A O 1
ATOM 706 N N . ARG A 1 95 ? 10.296 3.594 -22.337 1.00 77.44 95 ARG A N 1
ATOM 707 C CA . ARG A 1 95 ? 11.197 2.448 -22.084 1.00 77.44 95 ARG A CA 1
ATOM 708 C C . ARG A 1 95 ? 11.933 2.510 -20.734 1.00 77.44 95 ARG A C 1
ATOM 710 O O . ARG A 1 95 ? 13.092 2.100 -20.651 1.00 77.44 95 ARG A O 1
ATOM 717 N N . LYS A 1 96 ? 11.327 3.137 -19.724 1.00 83.50 96 LYS A N 1
ATOM 718 C CA . LYS A 1 96 ? 11.840 3.260 -18.349 1.00 83.50 96 LYS A CA 1
ATOM 719 C C . LYS A 1 96 ? 10.659 3.206 -17.373 1.00 83.50 96 LYS A C 1
ATOM 721 O O . LYS A 1 96 ? 9.524 3.435 -17.783 1.00 83.50 96 LYS A O 1
ATOM 726 N N . SER A 1 97 ? 10.943 3.009 -16.085 1.00 87.38 97 SER A N 1
ATOM 727 C CA . SER A 1 97 ? 9.910 2.966 -15.042 1.00 87.38 97 SER A CA 1
ATOM 728 C C . SER A 1 97 ? 9.030 4.215 -15.004 1.00 87.38 97 SER A C 1
ATOM 730 O O . SER A 1 97 ? 9.520 5.356 -15.027 1.00 87.38 97 SER A O 1
ATOM 732 N N . LEU A 1 98 ? 7.724 3.975 -14.852 1.00 88.81 98 LEU A N 1
ATOM 733 C CA . LEU A 1 98 ? 6.724 5.021 -14.656 1.00 88.81 98 LEU A CA 1
ATOM 734 C C . LEU A 1 98 ? 7.016 5.841 -13.398 1.00 88.81 98 LEU A C 1
ATOM 736 O O . LEU A 1 98 ? 6.981 7.068 -13.432 1.00 88.81 98 LEU A O 1
ATOM 740 N N . LEU A 1 99 ? 7.340 5.186 -12.281 1.00 92.00 99 LEU A N 1
ATOM 741 C CA . LEU A 1 99 ? 7.592 5.890 -11.025 1.00 92.00 99 LEU A CA 1
ATOM 742 C C . LEU A 1 99 ? 8.880 6.713 -11.081 1.00 92.00 99 LEU A C 1
ATOM 744 O O . LEU A 1 99 ? 8.952 7.768 -10.457 1.00 92.00 99 LEU A O 1
ATOM 748 N N . TYR A 1 100 ? 9.885 6.295 -11.855 1.00 93.19 100 TYR A N 1
ATOM 749 C CA . TYR A 1 100 ? 11.051 7.138 -12.120 1.00 93.19 100 TYR A CA 1
ATOM 750 C C . TYR A 1 100 ? 10.700 8.383 -12.941 1.00 93.19 100 TYR A C 1
ATOM 752 O O . TYR A 1 100 ? 11.270 9.438 -12.659 1.00 93.19 100 TYR A O 1
ATOM 760 N N . LEU A 1 101 ? 9.785 8.282 -13.913 1.00 91.19 101 LEU A N 1
ATOM 761 C CA . LEU A 1 101 ? 9.270 9.439 -14.654 1.00 91.19 101 LEU A CA 1
ATOM 762 C C . LEU A 1 101 ? 8.516 10.390 -13.722 1.00 91.19 101 LEU A C 1
ATOM 764 O O . LEU A 1 101 ? 8.863 11.565 -13.647 1.00 91.19 101 LEU A O 1
ATOM 768 N N . VAL A 1 102 ? 7.559 9.873 -12.948 1.00 92.06 102 VAL A N 1
ATOM 769 C CA . VAL A 1 102 ? 6.776 10.676 -11.995 1.00 92.06 102 VAL A CA 1
ATOM 770 C C . VAL A 1 102 ? 7.702 11.371 -10.992 1.00 92.06 102 VAL A C 1
ATOM 772 O O . VAL A 1 102 ? 7.711 12.595 -10.907 1.00 92.06 102 VAL A O 1
ATOM 775 N N . SER A 1 103 ? 8.581 10.608 -10.333 1.00 93.94 103 SER A N 1
ATOM 776 C CA . SER A 1 103 ? 9.543 11.101 -9.337 1.00 93.94 103 SER A CA 1
ATOM 777 C C . SER A 1 103 ? 10.451 12.215 -9.866 1.00 93.94 103 SER A C 1
ATOM 779 O O . SER A 1 103 ? 10.830 13.097 -9.101 1.00 93.94 103 SER A O 1
ATOM 781 N N . ARG A 1 104 ? 10.846 12.174 -11.145 1.00 93.44 104 ARG A N 1
ATOM 782 C CA . ARG A 1 104 ? 11.809 13.121 -11.734 1.00 93.44 104 ARG A CA 1
ATOM 783 C C . ARG A 1 104 ? 11.171 14.280 -12.492 1.00 93.44 104 ARG A C 1
ATOM 785 O O . ARG A 1 104 ? 11.883 15.248 -12.740 1.00 93.44 104 ARG A O 1
ATOM 792 N N . SER A 1 105 ? 9.909 14.168 -12.901 1.00 90.94 105 SER A N 1
ATOM 793 C CA . SER A 1 105 ? 9.335 15.084 -13.893 1.00 90.94 105 SER A CA 1
ATOM 794 C C . SER A 1 105 ? 7.925 15.578 -13.582 1.00 90.94 105 SER A C 1
ATOM 796 O O . SER A 1 105 ? 7.559 16.615 -14.124 1.00 90.94 105 SER A O 1
ATOM 798 N N . PHE A 1 106 ? 7.142 14.882 -12.750 1.00 90.50 106 PHE A N 1
ATOM 799 C CA . PHE A 1 106 ? 5.733 15.238 -12.503 1.00 90.50 106 PHE A CA 1
ATOM 800 C C . PHE A 1 106 ? 5.394 15.550 -11.045 1.00 90.50 106 PHE A C 1
ATOM 802 O O . PHE A 1 106 ? 4.277 15.973 -10.769 1.00 90.50 106 PHE A O 1
ATOM 809 N N . GLU A 1 107 ? 6.334 15.362 -10.123 1.00 92.62 107 GLU A N 1
ATOM 810 C CA . GLU A 1 107 ? 6.179 15.803 -8.736 1.00 92.62 107 GLU A CA 1
ATOM 811 C C . GLU A 1 107 ? 6.656 17.246 -8.549 1.00 92.62 107 GLU A C 1
ATOM 813 O O . GLU A 1 107 ? 7.441 17.780 -9.337 1.00 92.62 107 GLU A O 1
ATOM 818 N N . GLU A 1 108 ? 6.198 17.870 -7.469 1.00 85.75 108 GLU A N 1
ATOM 819 C CA . GLU A 1 108 ? 6.691 19.179 -7.046 1.00 85.75 108 GLU A CA 1
ATOM 820 C C . GLU A 1 108 ? 8.106 19.084 -6.448 1.00 85.75 108 GLU A C 1
ATOM 822 O O . GLU A 1 108 ? 8.637 18.001 -6.177 1.00 85.75 108 GLU A O 1
ATOM 827 N N . THR A 1 109 ? 8.753 20.234 -6.249 1.00 80.69 109 THR A N 1
ATOM 828 C CA . THR A 1 109 ? 10.099 20.279 -5.675 1.00 80.69 109 THR A CA 1
ATOM 829 C C . THR A 1 109 ? 10.108 19.751 -4.231 1.00 80.69 109 THR A C 1
ATOM 831 O O . THR A 1 109 ? 9.198 20.037 -3.453 1.00 80.69 109 THR A O 1
ATOM 834 N N . PRO A 1 110 ? 11.150 18.998 -3.828 1.00 86.50 110 PRO A N 1
ATOM 835 C CA . PRO A 1 110 ? 12.392 18.725 -4.554 1.00 86.50 110 PRO A CA 1
ATOM 836 C C . PRO A 1 110 ? 12.286 17.590 -5.589 1.00 86.50 110 PRO A C 1
ATOM 838 O O . PRO A 1 110 ? 11.639 16.574 -5.356 1.00 86.50 110 PRO A O 1
ATOM 841 N N . LEU A 1 111 ? 13.041 17.717 -6.687 1.00 87.38 111 LEU A N 1
ATOM 842 C CA . LEU A 1 111 ? 13.221 16.662 -7.689 1.00 87.38 111 LEU A CA 1
ATOM 843 C C . LEU A 1 111 ? 14.604 15.987 -7.544 1.00 87.38 111 LEU A C 1
ATOM 845 O O . LEU A 1 111 ? 15.608 16.692 -7.436 1.00 87.38 111 LEU A O 1
ATOM 849 N N . PRO A 1 112 ? 14.711 14.642 -7.594 1.00 91.06 112 PRO A N 1
ATOM 850 C CA . PRO A 1 112 ? 13.610 13.687 -7.665 1.00 91.06 112 PRO A CA 1
ATOM 851 C C . PRO A 1 112 ? 12.859 13.552 -6.333 1.00 91.06 112 PRO A C 1
ATOM 853 O O . PRO A 1 112 ? 13.478 13.298 -5.294 1.00 91.06 112 PRO A O 1
ATOM 856 N N . ALA A 1 113 ? 11.531 13.610 -6.388 1.00 95.25 113 ALA A N 1
ATOM 857 C CA . ALA A 1 113 ? 10.675 13.431 -5.226 1.00 95.25 113 ALA A CA 1
ATOM 858 C C . ALA A 1 113 ? 10.643 11.963 -4.780 1.00 95.25 113 ALA A C 1
ATOM 860 O O . ALA A 1 113 ? 10.657 11.028 -5.590 1.00 95.25 113 ALA A O 1
ATOM 861 N N . GLY A 1 114 ? 10.601 11.746 -3.467 1.00 96.38 114 GLY A N 1
ATOM 862 C CA . GLY A 1 114 ? 10.504 10.414 -2.885 1.00 96.38 114 GLY A CA 1
ATOM 863 C C . GLY A 1 114 ? 9.126 9.801 -3.107 1.00 96.38 114 GLY A C 1
ATOM 864 O O . GLY A 1 114 ? 8.169 10.276 -2.510 1.00 96.38 114 GLY A O 1
ATOM 865 N N . LEU A 1 115 ? 9.013 8.725 -3.892 1.00 97.56 115 LEU A N 1
ATOM 866 C CA . LEU A 1 115 ? 7.752 7.987 -4.055 1.00 97.56 115 LEU A CA 1
ATOM 867 C C . LEU A 1 115 ? 7.710 6.715 -3.207 1.00 97.56 115 LEU A C 1
ATOM 869 O O . LEU A 1 115 ? 8.654 5.920 -3.183 1.00 97.56 115 LEU A O 1
ATOM 873 N N . LEU A 1 116 ? 6.571 6.495 -2.556 1.00 97.19 116 LEU A N 1
ATOM 874 C CA . LEU A 1 116 ? 6.280 5.357 -1.690 1.00 97.19 116 LEU A CA 1
ATOM 875 C C . LEU A 1 116 ? 6.352 4.019 -2.442 1.00 97.19 116 LEU A C 1
ATOM 877 O O . LEU A 1 116 ? 6.732 3.008 -1.851 1.00 97.19 116 LEU A O 1
ATOM 881 N N . GLY A 1 117 ? 6.024 4.015 -3.735 1.00 97.00 117 GLY A N 1
ATOM 882 C CA . GLY A 1 117 ? 6.088 2.845 -4.610 1.00 97.00 117 GLY A CA 1
ATOM 883 C C . GLY A 1 117 ? 7.506 2.400 -4.973 1.00 97.00 117 GLY A C 1
ATOM 884 O O . GLY A 1 117 ? 7.710 1.269 -5.401 1.00 97.00 117 GLY A O 1
ATOM 885 N N . MET A 1 118 ? 8.519 3.242 -4.747 1.00 97.06 118 MET A N 1
ATOM 886 C CA . MET A 1 118 ? 9.890 2.943 -5.160 1.00 97.06 118 MET A CA 1
ATOM 887 C C . MET A 1 118 ? 10.688 2.282 -4.034 1.00 97.06 118 MET A C 1
ATOM 889 O O . MET A 1 118 ? 10.766 2.792 -2.910 1.00 97.06 118 MET A O 1
ATOM 893 N N . HIS A 1 119 ? 11.387 1.187 -4.346 1.00 96.50 119 HIS A N 1
ATOM 894 C CA . HIS A 1 119 ? 12.239 0.459 -3.393 1.00 96.50 119 HIS A CA 1
ATOM 895 C C . HIS A 1 119 ? 13.240 1.359 -2.655 1.00 96.50 119 HIS A C 1
ATOM 897 O O . HIS A 1 119 ? 13.359 1.288 -1.430 1.00 96.50 119 HIS A O 1
ATOM 903 N N . LYS A 1 120 ? 13.934 2.246 -3.379 1.00 95.88 120 LYS A N 1
ATOM 904 C CA . LYS A 1 120 ? 14.996 3.090 -2.810 1.00 95.88 120 LYS A CA 1
ATOM 905 C C . LYS A 1 120 ? 14.503 4.040 -1.706 1.00 95.88 120 LYS A C 1
ATOM 907 O O . LYS A 1 120 ? 15.268 4.312 -0.785 1.00 95.88 120 LYS A O 1
ATOM 912 N N . TYR A 1 121 ? 13.248 4.491 -1.776 1.00 96.38 121 TYR A N 1
ATOM 913 C CA . TYR A 1 121 ? 12.652 5.423 -0.812 1.00 96.38 121 TYR A CA 1
ATOM 914 C C . TYR A 1 121 ? 11.831 4.720 0.280 1.00 96.38 121 TYR A C 1
ATOM 916 O O . TYR A 1 121 ? 11.663 5.262 1.369 1.00 96.38 121 TYR A O 1
ATOM 924 N N . SER A 1 122 ? 11.339 3.505 0.019 1.00 95.81 122 SER A N 1
ATOM 925 C CA . SER A 1 122 ? 10.413 2.803 0.919 1.00 95.81 122 SER A CA 1
ATOM 926 C C . SER A 1 122 ? 11.058 1.722 1.791 1.00 95.81 122 SER A C 1
ATOM 928 O O . SER A 1 122 ? 10.520 1.415 2.853 1.00 95.81 122 SER A O 1
ATOM 930 N N . LYS A 1 123 ? 12.224 1.176 1.410 1.00 94.69 123 LYS A N 1
ATOM 931 C CA . LYS A 1 123 ? 12.849 -0.009 2.045 1.00 94.69 123 LYS A CA 1
ATOM 932 C C . LYS A 1 123 ? 13.011 0.042 3.570 1.00 94.69 123 LYS A C 1
ATOM 934 O O . LYS A 1 123 ? 12.991 -1.005 4.204 1.00 94.69 123 LYS A O 1
ATOM 939 N N . ASN A 1 124 ? 13.135 1.234 4.152 1.00 93.50 124 ASN A N 1
ATOM 940 C CA . ASN A 1 124 ? 13.362 1.416 5.588 1.00 93.50 124 ASN A CA 1
ATOM 941 C C . ASN A 1 124 ? 12.124 1.919 6.354 1.00 93.50 124 ASN A C 1
ATOM 943 O O . ASN A 1 124 ? 12.186 2.062 7.573 1.00 93.50 124 ASN A O 1
ATOM 947 N N . LEU A 1 125 ? 11.001 2.206 5.683 1.00 91.31 125 LEU A N 1
ATOM 948 C CA . LEU A 1 125 ? 9.836 2.826 6.334 1.00 91.31 125 LEU A CA 1
ATOM 949 C C . LEU A 1 125 ? 9.207 1.917 7.399 1.00 91.31 125 LEU A C 1
ATOM 951 O O . LEU A 1 125 ? 8.830 2.400 8.473 1.00 91.31 125 LEU A O 1
ATOM 955 N N . ALA A 1 126 ? 9.153 0.610 7.126 1.00 88.62 126 ALA A N 1
ATOM 956 C CA . ALA A 1 126 ? 8.597 -0.396 8.033 1.00 88.62 126 ALA A CA 1
ATOM 957 C C . ALA A 1 126 ? 9.361 -0.497 9.366 1.00 88.62 126 ALA A C 1
ATOM 959 O O . ALA A 1 126 ? 8.770 -0.842 10.384 1.00 88.62 126 ALA A O 1
ATOM 960 N N . ASN A 1 127 ? 10.637 -0.099 9.412 1.00 91.44 127 ASN A N 1
ATOM 961 C CA . ASN A 1 127 ? 11.442 -0.140 10.640 1.00 91.44 127 ASN A CA 1
ATOM 962 C C . ASN A 1 127 ? 10.890 0.786 11.739 1.00 91.44 127 ASN A C 1
ATOM 964 O O . ASN A 1 127 ? 11.206 0.617 12.911 1.00 91.44 127 ASN A O 1
ATOM 968 N N . SER A 1 128 ? 10.075 1.778 11.366 1.00 86.88 128 SER A N 1
ATOM 969 C CA . SER A 1 128 ? 9.549 2.797 12.282 1.00 86.88 128 SER A CA 1
ATOM 970 C C . SER A 1 128 ? 8.088 2.585 12.706 1.00 86.88 128 SER A C 1
ATOM 972 O O . SER A 1 128 ? 7.563 3.387 13.491 1.00 86.88 128 SER A O 1
ATOM 974 N N . VAL A 1 129 ? 7.417 1.561 12.159 1.00 93.12 129 VAL A N 1
ATOM 975 C CA . VAL A 1 129 ? 5.976 1.304 12.312 1.00 93.12 129 VAL A CA 1
ATOM 976 C C . VAL A 1 129 ? 5.700 -0.206 12.236 1.00 93.12 129 VAL A C 1
ATOM 978 O O . VAL A 1 129 ? 5.787 -0.801 11.167 1.00 93.12 129 VAL A O 1
ATOM 981 N N . SER A 1 130 ? 5.328 -0.832 13.357 1.00 93.50 130 SER A N 1
ATOM 982 C CA . SER A 1 130 ? 5.227 -2.300 13.479 1.00 93.50 130 SER A CA 1
ATOM 983 C C . SER A 1 130 ? 4.081 -2.945 12.692 1.00 93.50 130 SER A C 1
ATOM 985 O O . SER A 1 130 ? 4.126 -4.136 12.393 1.00 93.50 130 SER A O 1
ATOM 987 N N . ASN A 1 131 ? 3.046 -2.180 12.350 1.00 96.56 131 ASN A N 1
ATOM 988 C CA . ASN A 1 131 ? 1.892 -2.636 11.576 1.00 96.56 131 ASN A CA 1
ATOM 989 C C . ASN A 1 131 ? 1.961 -2.254 10.086 1.00 96.56 131 ASN A C 1
ATOM 991 O O . ASN A 1 131 ? 0.951 -2.361 9.387 1.00 96.56 131 ASN A O 1
ATOM 995 N N . LEU A 1 132 ? 3.138 -1.848 9.598 1.00 98.00 132 LEU A N 1
ATOM 996 C CA . LEU A 1 132 ? 3.446 -1.668 8.181 1.00 98.00 132 LEU A CA 1
ATOM 997 C C . LEU A 1 132 ? 4.340 -2.814 7.694 1.00 98.00 132 LEU A C 1
ATOM 999 O O . LEU A 1 132 ? 5.395 -3.076 8.263 1.00 98.00 132 LEU A O 1
ATOM 1003 N N . THR A 1 133 ? 3.955 -3.473 6.606 1.00 97.88 133 THR A N 1
ATOM 1004 C CA . THR A 1 133 ? 4.811 -4.427 5.889 1.00 97.88 133 THR A CA 1
ATOM 1005 C C . THR A 1 133 ? 4.997 -3.980 4.445 1.00 97.88 133 THR A C 1
ATOM 1007 O O . THR A 1 133 ? 4.053 -3.543 3.794 1.00 97.88 133 THR A O 1
ATOM 1010 N N . ILE A 1 134 ? 6.221 -4.093 3.929 1.00 97.81 134 ILE A N 1
ATOM 1011 C CA . ILE A 1 134 ? 6.530 -3.775 2.533 1.00 97.81 134 ILE A CA 1
ATOM 1012 C C . ILE A 1 134 ? 7.042 -5.039 1.849 1.00 97.81 134 I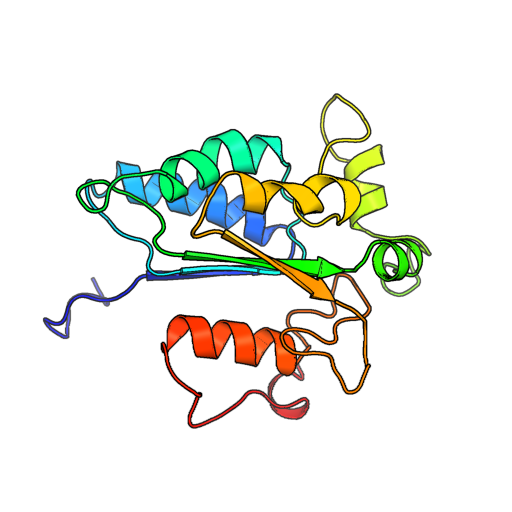LE A C 1
ATOM 1014 O O . ILE A 1 134 ? 7.991 -5.680 2.302 1.00 97.81 134 ILE A O 1
ATOM 1018 N N . HIS A 1 135 ? 6.385 -5.413 0.761 1.00 97.69 135 HIS A N 1
ATOM 1019 C CA . HIS A 1 135 ? 6.667 -6.588 -0.039 1.00 97.69 135 HIS A CA 1
ATOM 1020 C C . HIS A 1 135 ? 7.343 -6.161 -1.337 1.00 97.69 135 HIS A C 1
ATOM 1022 O O . HIS A 1 135 ? 6.696 -5.621 -2.231 1.00 97.69 135 HIS A O 1
ATOM 1028 N N . PHE A 1 136 ? 8.639 -6.443 -1.456 1.00 97.56 136 PHE A N 1
ATOM 1029 C CA . PHE A 1 136 ? 9.365 -6.233 -2.705 1.00 97.56 136 PHE A CA 1
ATOM 1030 C C . PHE A 1 136 ? 9.276 -7.469 -3.598 1.00 97.56 136 PHE A C 1
ATOM 1032 O O . PHE A 1 136 ? 9.659 -8.572 -3.191 1.00 97.56 136 PHE A O 1
ATOM 1039 N N . SER A 1 137 ? 8.777 -7.285 -4.819 1.00 97.31 137 SER A N 1
ATOM 1040 C CA . SER A 1 137 ? 8.718 -8.345 -5.814 1.00 97.31 137 SER A CA 1
ATOM 1041 C C . SER A 1 137 ? 10.114 -8.772 -6.244 1.00 97.31 137 SER A C 1
ATOM 1043 O O . SER A 1 137 ? 11.001 -7.954 -6.490 1.00 97.31 137 SER A O 1
ATOM 1045 N N . LYS A 1 138 ? 10.286 -10.088 -6.359 1.00 94.06 138 LYS A N 1
ATOM 1046 C CA . LYS A 1 138 ? 11.467 -10.733 -6.947 1.00 94.06 138 LYS A CA 1
ATOM 1047 C C . LYS A 1 138 ? 11.152 -11.317 -8.331 1.00 94.06 138 LYS A C 1
ATOM 1049 O O . LYS A 1 138 ? 11.904 -12.153 -8.816 1.00 94.06 138 LYS A O 1
ATOM 1054 N N . GLY A 1 139 ? 10.019 -10.925 -8.919 1.00 93.69 139 GLY A N 1
ATOM 1055 C CA . GLY A 1 139 ? 9.538 -11.412 -10.206 1.00 93.69 139 GLY A CA 1
ATOM 105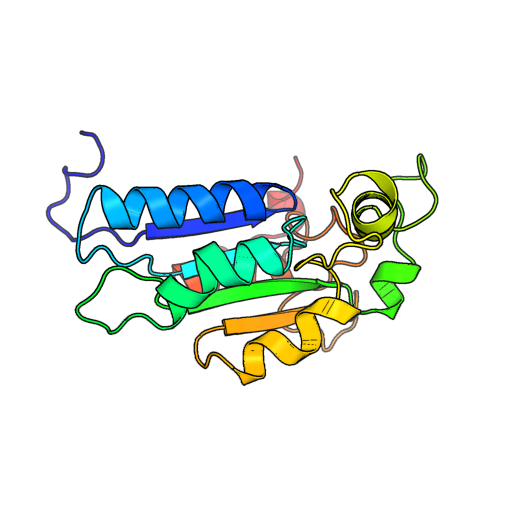6 C C . GLY A 1 139 ? 9.009 -12.841 -10.128 1.00 93.69 139 GLY A C 1
ATOM 1057 O O . GLY A 1 139 ? 8.632 -13.335 -9.054 1.00 93.69 139 GLY A O 1
ATOM 1058 N N . ARG A 1 140 ? 8.984 -13.543 -11.263 1.00 93.12 140 ARG A N 1
ATOM 1059 C CA . ARG A 1 140 ? 8.397 -14.890 -11.398 1.00 93.12 140 ARG A CA 1
ATOM 1060 C C . ARG A 1 140 ? 9.273 -16.019 -10.843 1.00 93.12 140 ARG A C 1
ATOM 1062 O O . ARG A 1 140 ? 9.363 -17.097 -11.423 1.00 93.12 140 ARG A O 1
ATOM 1069 N N . VAL A 1 141 ? 9.845 -15.840 -9.658 1.00 92.75 141 VAL A N 1
ATOM 1070 C CA . VAL A 1 141 ? 10.630 -16.879 -8.975 1.00 92.75 141 VAL A CA 1
ATOM 1071 C C . VAL A 1 141 ? 9.748 -17.844 -8.172 1.00 92.75 141 VAL A C 1
ATOM 1073 O O . VAL A 1 141 ? 8.680 -17.485 -7.659 1.00 92.75 141 VAL A O 1
ATOM 1076 N N . ARG A 1 142 ? 10.200 -19.099 -8.015 1.00 89.50 142 ARG A N 1
ATOM 1077 C CA . ARG A 1 142 ? 9.473 -20.140 -7.256 1.00 89.50 142 ARG A CA 1
ATOM 1078 C C . ARG A 1 142 ? 9.219 -19.729 -5.800 1.00 89.50 142 ARG A C 1
ATOM 1080 O O . ARG A 1 142 ? 8.143 -19.989 -5.269 1.00 89.50 142 ARG A O 1
ATOM 1087 N N . SER A 1 143 ? 10.181 -19.038 -5.187 1.00 89.56 143 SER A N 1
ATOM 1088 C CA . SER A 1 143 ? 10.157 -18.595 -3.786 1.00 89.56 143 SER A CA 1
ATOM 1089 C C . SER A 1 143 ? 9.306 -17.346 -3.516 1.00 89.56 143 SER A C 1
ATOM 1091 O O . SER A 1 143 ? 9.139 -16.969 -2.356 1.00 89.56 143 SER A O 1
ATOM 1093 N N . ALA A 1 144 ? 8.751 -16.699 -4.548 1.00 91.00 144 ALA A N 1
ATOM 1094 C CA . ALA A 1 144 ? 7.939 -15.493 -4.402 1.00 91.00 144 ALA A CA 1
ATOM 1095 C C . ALA A 1 144 ? 6.710 -15.768 -3.522 1.00 91.00 144 ALA A C 1
ATOM 1097 O O . ALA A 1 144 ? 5.900 -16.628 -3.864 1.00 91.00 144 ALA A O 1
ATOM 1098 N N . ARG A 1 145 ? 6.552 -15.066 -2.393 1.00 92.06 145 ARG A N 1
ATOM 1099 C CA . ARG A 1 145 ? 5.461 -15.334 -1.432 1.00 92.06 145 ARG A CA 1
ATOM 1100 C C . ARG A 1 145 ? 4.222 -14.474 -1.661 1.00 92.06 145 ARG A C 1
ATOM 1102 O O . ARG A 1 145 ? 3.126 -15.019 -1.719 1.00 92.06 145 ARG A O 1
ATOM 1109 N N . TYR A 1 146 ? 4.413 -13.166 -1.812 1.00 96.38 146 TYR A N 1
ATOM 1110 C CA . TYR A 1 146 ? 3.323 -12.183 -1.760 1.00 96.38 146 TYR A CA 1
ATOM 1111 C C . TYR A 1 146 ? 3.018 -11.529 -3.103 1.00 96.38 146 TYR A C 1
ATOM 1113 O O . TYR A 1 146 ? 1.905 -11.078 -3.310 1.00 96.38 146 TYR A O 1
ATOM 1121 N N . THR A 1 147 ? 3.984 -11.497 -4.017 1.00 97.62 147 THR A N 1
ATOM 1122 C CA . THR A 1 147 ? 3.829 -10.914 -5.350 1.00 97.62 147 THR A CA 1
ATOM 1123 C C . THR A 1 147 ? 4.841 -11.543 -6.302 1.00 97.62 147 THR A C 1
ATOM 1125 O O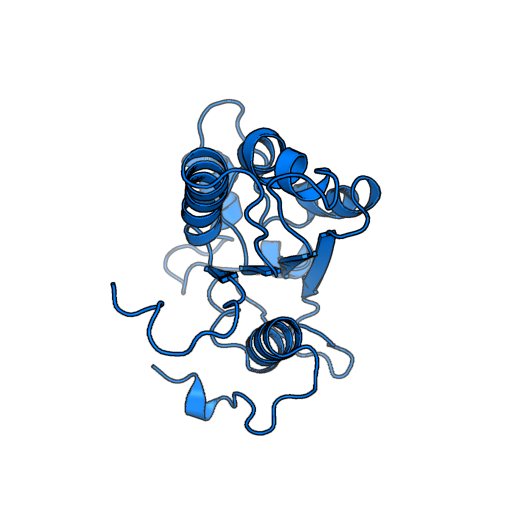 . THR A 1 147 ? 5.926 -11.953 -5.874 1.00 97.62 147 THR A O 1
ATOM 1128 N N . LYS A 1 148 ? 4.459 -11.667 -7.570 1.00 96.94 148 LYS A N 1
ATOM 1129 C CA . LYS A 1 148 ? 5.301 -12.039 -8.712 1.00 96.94 148 LYS A CA 1
ATOM 1130 C C . LYS A 1 148 ? 5.319 -10.948 -9.786 1.00 96.94 148 LYS A C 1
ATOM 1132 O O . LYS A 1 148 ? 5.786 -11.234 -10.886 1.00 96.94 148 LYS A O 1
ATOM 1137 N N . SER A 1 149 ? 4.800 -9.750 -9.497 1.00 96.06 149 SER A N 1
ATOM 1138 C CA . SER A 1 149 ? 4.758 -8.671 -10.488 1.00 96.06 149 SER A CA 1
ATOM 1139 C C . SER A 1 149 ? 6.167 -8.325 -10.964 1.00 96.06 149 SER A C 1
ATOM 1141 O O . SER A 1 149 ? 7.100 -8.268 -10.161 1.00 96.06 149 SER A O 1
ATOM 1143 N N . GLU A 1 150 ? 6.322 -8.123 -12.263 1.00 95.12 150 GLU A N 1
ATOM 1144 C CA . GLU A 1 150 ? 7.588 -7.718 -12.889 1.00 95.12 150 GLU A CA 1
ATOM 1145 C C . GLU A 1 150 ? 7.515 -6.302 -13.451 1.00 95.12 150 GLU A C 1
ATOM 1147 O O . GLU A 1 150 ? 8.540 -5.782 -13.866 1.00 95.12 150 GLU A O 1
ATOM 1152 N N . SER A 1 151 ? 6.336 -5.682 -13.403 1.00 94.44 151 SER A N 1
ATOM 1153 C CA . SER A 1 151 ? 6.094 -4.328 -13.880 1.00 94.44 151 SER A CA 1
ATOM 1154 C C . SER A 1 151 ? 5.226 -3.534 -12.908 1.00 94.44 151 SER A C 1
ATOM 1156 O O . SER A 1 151 ? 4.570 -4.101 -12.018 1.00 94.44 151 SER A O 1
ATOM 1158 N N . HIS A 1 152 ? 5.219 -2.214 -13.080 1.00 93.50 152 HIS A N 1
ATOM 1159 C CA . HIS A 1 152 ? 4.405 -1.290 -12.290 1.00 93.50 152 HIS A CA 1
ATOM 1160 C C . HIS A 1 152 ? 2.899 -1.591 -12.416 1.00 93.50 152 HIS A C 1
ATOM 1162 O O . HIS A 1 152 ? 2.206 -1.701 -11.404 1.00 93.50 152 HIS A O 1
ATOM 1168 N N . ASP A 1 153 ? 2.403 -1.839 -13.630 1.00 90.69 153 ASP A N 1
ATOM 1169 C CA . ASP A 1 153 ? 0.985 -2.152 -13.907 1.00 90.69 153 ASP A CA 1
ATOM 1170 C C . ASP A 1 153 ? 0.629 -3.644 -13.736 1.00 90.69 153 ASP A C 1
ATOM 1172 O O . ASP A 1 153 ? -0.486 -4.081 -14.007 1.00 90.69 153 ASP A O 1
ATOM 1176 N N . GLY A 1 154 ? 1.582 -4.473 -13.304 1.00 93.25 154 GLY A N 1
ATOM 1177 C CA . GLY A 1 154 ? 1.383 -5.921 -13.199 1.00 93.25 154 GLY A CA 1
ATOM 1178 C C . GLY A 1 154 ? 0.780 -6.399 -11.875 1.00 93.25 154 GLY A C 1
ATOM 1179 O O . GLY A 1 154 ? 0.456 -7.581 -11.748 1.00 93.25 154 GLY A O 1
ATOM 1180 N N . PHE A 1 155 ? 0.666 -5.533 -10.862 1.00 95.50 155 PHE A N 1
ATOM 1181 C CA . PHE A 1 155 ? 0.330 -5.959 -9.498 1.00 95.50 155 PHE A CA 1
ATOM 1182 C C . PHE A 1 155 ? -1.127 -6.396 -9.325 1.00 95.50 155 PHE A C 1
ATOM 1184 O O . PHE A 1 155 ? -1.383 -7.418 -8.689 1.00 95.50 155 PHE A O 1
ATOM 1191 N N . ASP A 1 156 ? -2.081 -5.650 -9.868 1.00 92.31 156 ASP A N 1
ATOM 1192 C CA . ASP A 1 156 ? -3.512 -5.979 -9.834 1.00 92.31 156 ASP A CA 1
ATOM 1193 C C . ASP A 1 156 ? -3.873 -7.168 -10.746 1.00 92.31 156 ASP A C 1
ATOM 1195 O O . ASP A 1 156 ? -4.841 -7.886 -10.490 1.00 92.31 156 ASP A O 1
ATOM 1199 N N . ASN A 1 157 ? -3.014 -7.455 -11.723 1.00 93.88 157 ASN A N 1
ATOM 1200 C CA . ASN A 1 157 ? -3.080 -8.613 -12.611 1.00 93.88 157 ASN A CA 1
ATOM 1201 C C . ASN A 1 157 ? -2.329 -9.854 -12.093 1.00 93.88 157 ASN A C 1
ATOM 1203 O O . ASN A 1 157 ? -2.429 -10.938 -12.679 1.00 93.88 157 ASN A O 1
ATOM 1207 N N . ASP A 1 158 ? -1.580 -9.741 -10.991 1.00 96.38 158 ASP A N 1
ATOM 1208 C CA . ASP A 1 158 ? -0.828 -10.848 -10.401 1.00 96.38 158 ASP A CA 1
ATOM 1209 C C . ASP A 1 158 ? -1.675 -11.621 -9.371 1.00 96.38 158 ASP A C 1
ATOM 1211 O O . ASP A 1 158 ? -1.959 -11.115 -8.277 1.00 96.38 158 ASP A O 1
ATOM 1215 N N . PRO A 1 159 ? -1.991 -12.911 -9.623 1.00 96.62 159 PRO A N 1
ATOM 1216 C CA . PRO A 1 159 ? -2.725 -13.730 -8.668 1.00 96.62 159 PRO A CA 1
ATOM 1217 C C . PRO A 1 159 ? -2.059 -13.820 -7.294 1.00 96.62 159 PRO A C 1
ATOM 1219 O O . PRO A 1 159 ? -2.768 -13.957 -6.299 1.00 96.62 159 PRO A O 1
ATOM 1222 N N . LYS A 1 160 ? -0.721 -13.768 -7.185 1.00 97.06 160 LYS A N 1
ATOM 1223 C CA . LYS A 1 160 ? -0.074 -13.806 -5.860 1.00 97.06 160 LYS A CA 1
ATOM 1224 C C . LYS A 1 160 ? -0.356 -12.535 -5.070 1.00 97.06 160 LYS A C 1
ATOM 1226 O O . LYS A 1 160 ? -0.777 -12.649 -3.919 1.00 97.06 160 LYS A O 1
ATOM 1231 N N . THR A 1 161 ? -0.202 -11.377 -5.706 1.00 98.06 161 THR A N 1
ATOM 1232 C CA . THR A 1 161 ? -0.531 -10.072 -5.121 1.00 98.06 161 THR A CA 1
ATOM 1233 C C . THR A 1 161 ? -1.985 -10.035 -4.665 1.00 98.06 161 THR A C 1
ATOM 1235 O O . THR A 1 161 ? -2.254 -9.863 -3.474 1.00 98.06 161 THR A O 1
ATOM 1238 N N . MET A 1 162 ? -2.934 -10.323 -5.557 1.00 98.00 162 MET A N 1
ATOM 1239 C CA . MET A 1 162 ? -4.359 -10.210 -5.230 1.00 98.00 162 MET A CA 1
ATOM 1240 C C . MET A 1 162 ? -4.827 -11.232 -4.190 1.00 98.00 162 MET A C 1
ATOM 1242 O O . MET A 1 162 ? -5.655 -10.916 -3.335 1.00 98.00 162 MET A O 1
ATOM 1246 N N . ASN A 1 163 ? -4.256 -12.441 -4.169 1.00 97.75 163 ASN A N 1
ATOM 1247 C CA . ASN A 1 163 ? -4.543 -13.404 -3.103 1.00 97.75 163 ASN A CA 1
ATOM 1248 C C . ASN A 1 163 ? -3.884 -13.038 -1.764 1.00 97.75 163 ASN A C 1
ATOM 1250 O O . ASN A 1 163 ? -4.410 -13.418 -0.715 1.00 97.75 163 ASN A O 1
ATOM 1254 N N . SER A 1 164 ? -2.763 -12.311 -1.769 1.00 97.88 164 SER A N 1
ATOM 1255 C CA . SER A 1 164 ? -2.168 -11.741 -0.555 1.00 97.88 164 SER A CA 1
ATOM 1256 C C . SER A 1 164 ? -3.079 -10.665 0.040 1.00 97.88 164 SER A C 1
ATOM 1258 O O . SER A 1 164 ? -3.430 -10.743 1.221 1.00 97.88 164 SER A O 1
ATOM 1260 N N . VAL A 1 165 ? -3.570 -9.743 -0.798 1.00 98.12 165 VAL A N 1
ATOM 1261 C CA . VAL A 1 165 ? -4.564 -8.724 -0.417 1.00 98.12 165 VAL A CA 1
ATOM 1262 C C . VAL A 1 165 ? -5.840 -9.379 0.119 1.00 98.12 165 VAL A C 1
ATOM 1264 O O . VAL A 1 165 ? -6.295 -9.059 1.218 1.00 98.12 165 VAL A O 1
ATOM 1267 N N . LEU A 1 166 ? -6.394 -10.364 -0.592 1.00 97.56 166 LEU A N 1
ATOM 1268 C CA . LEU A 1 166 ? -7.620 -11.042 -0.168 1.00 97.56 166 LEU A CA 1
ATOM 1269 C C . LEU A 1 166 ? -7.443 -11.788 1.161 1.00 97.56 166 LEU A C 1
ATOM 1271 O O . LEU A 1 166 ? -8.312 -11.729 2.029 1.00 97.56 166 LEU A O 1
ATOM 1275 N N . ARG A 1 167 ? -6.298 -12.447 1.368 1.00 97.12 167 ARG A N 1
ATOM 1276 C CA . ARG A 1 167 ? -5.964 -13.091 2.647 1.00 97.12 167 ARG A CA 1
ATOM 1277 C C . ARG A 1 167 ? -5.881 -12.075 3.783 1.00 97.12 167 ARG A C 1
ATOM 1279 O O . ARG A 1 167 ? -6.328 -12.375 4.889 1.00 97.12 167 ARG A O 1
ATOM 1286 N N . ARG A 1 168 ? -5.340 -10.879 3.525 1.00 95.88 168 ARG A N 1
ATOM 1287 C CA . ARG A 1 168 ? -5.296 -9.784 4.503 1.00 95.88 168 ARG A CA 1
ATOM 1288 C C . ARG A 1 168 ? -6.700 -9.317 4.889 1.00 95.88 168 ARG A C 1
ATOM 1290 O O . ARG A 1 168 ? -6.955 -9.149 6.078 1.00 95.88 168 ARG A O 1
ATOM 1297 N N . ILE A 1 169 ? -7.599 -9.170 3.917 1.00 96.25 169 ILE A N 1
ATOM 1298 C CA . ILE A 1 169 ? -9.000 -8.787 4.147 1.00 96.25 169 ILE A CA 1
ATOM 1299 C C . ILE A 1 169 ? -9.732 -9.857 4.968 1.00 96.25 169 ILE A C 1
ATOM 1301 O O . ILE A 1 169 ? -10.369 -9.551 5.974 1.00 96.25 169 ILE A O 1
ATOM 1305 N N . LEU A 1 170 ? -9.612 -11.126 4.571 1.00 95.50 170 LEU A N 1
ATOM 1306 C CA . LEU A 1 170 ? -10.351 -12.229 5.193 1.00 95.50 170 LEU A CA 1
ATOM 1307 C C . LEU A 1 170 ? -9.757 -12.696 6.529 1.00 95.50 170 LEU A C 1
ATOM 1309 O O . LEU A 1 170 ? -10.439 -13.378 7.292 1.00 95.50 170 LEU A O 1
ATOM 1313 N N . GLY A 1 171 ? -8.483 -12.395 6.799 1.00 94.81 171 GLY A N 1
ATOM 1314 C CA . GLY A 1 171 ? -7.744 -12.919 7.952 1.00 94.81 171 GLY A CA 1
ATOM 1315 C C . GLY A 1 171 ? -7.465 -14.427 7.888 1.00 94.81 171 GLY A C 1
ATOM 1316 O O . GLY A 1 171 ? -6.986 -15.000 8.861 1.00 94.81 171 GLY A O 1
ATOM 1317 N N . LYS A 1 172 ? -7.765 -15.079 6.758 1.00 94.94 172 LYS A N 1
ATOM 1318 C CA . LYS A 1 172 ? -7.592 -16.518 6.520 1.00 94.94 172 LYS A CA 1
ATOM 1319 C C . LYS A 1 172 ? -7.357 -16.802 5.041 1.00 94.94 172 LYS A C 1
ATOM 1321 O O . LYS A 1 172 ? -7.512 -15.917 4.198 1.00 94.94 172 LYS A O 1
ATOM 1326 N N . THR A 1 173 ? -6.991 -18.041 4.716 1.00 93.06 173 THR A N 1
ATOM 1327 C CA . THR A 1 173 ? -6.879 -18.481 3.319 1.00 93.06 173 THR A CA 1
ATOM 1328 C C . THR A 1 173 ? -8.230 -18.307 2.603 1.00 93.06 173 THR A C 1
ATOM 1330 O O . THR A 1 173 ? -9.240 -18.794 3.117 1.00 93.06 173 THR A O 1
ATOM 1333 N N . PRO A 1 174 ? -8.277 -17.626 1.441 1.00 92.25 174 PRO A N 1
ATOM 1334 C CA . PRO A 1 174 ? -9.514 -17.478 0.679 1.00 92.25 174 PRO A CA 1
ATOM 1335 C C . PRO A 1 174 ? -10.017 -18.829 0.163 1.00 92.25 174 PRO A C 1
ATOM 1337 O O . PRO A 1 174 ? -9.229 -19.603 -0.378 1.00 92.25 174 PRO A O 1
ATOM 1340 N N . GLY A 1 175 ? -11.323 -19.091 0.295 1.00 93.69 175 GLY A N 1
ATOM 1341 C CA . GLY A 1 175 ? -11.946 -20.311 -0.240 1.00 93.69 175 GLY A CA 1
ATOM 1342 C C . GLY A 1 175 ? -11.975 -20.339 -1.772 1.00 93.69 175 GLY A C 1
ATOM 1343 O O . GLY A 1 175 ? -11.780 -21.386 -2.377 1.00 93.69 175 GLY A O 1
ATOM 1344 N N . LYS A 1 176 ? -12.136 -19.168 -2.401 1.00 95.56 176 LYS A N 1
ATOM 1345 C CA . LYS A 1 176 ? -11.952 -18.962 -3.840 1.00 95.56 176 LYS A CA 1
ATOM 1346 C C . LYS A 1 176 ? -10.817 -17.967 -4.043 1.00 95.56 176 LYS A C 1
ATOM 1348 O O . LYS A 1 176 ? -10.884 -16.847 -3.542 1.00 95.56 176 LYS A O 1
ATOM 1353 N N . GLN A 1 177 ? -9.775 -18.399 -4.740 1.00 96.25 177 GLN A N 1
ATOM 1354 C CA . GLN A 1 177 ? -8.593 -17.588 -5.012 1.00 96.25 177 GLN A CA 1
ATOM 1355 C C . GLN A 1 177 ? -8.675 -16.947 -6.395 1.00 96.25 177 GLN A C 1
ATOM 1357 O O . GLN A 1 177 ? -9.264 -17.508 -7.322 1.00 96.25 177 GLN A O 1
ATOM 1362 N N . PHE A 1 178 ? -8.036 -15.790 -6.537 1.00 96.44 178 PHE A N 1
ATOM 1363 C CA . PHE A 1 178 ? -7.767 -15.211 -7.842 1.00 96.44 178 PHE A CA 1
ATOM 1364 C C . PHE A 1 178 ? -6.834 -16.128 -8.634 1.00 96.44 178 PHE A C 1
ATOM 1366 O O . PHE A 1 178 ? -5.864 -16.678 -8.108 1.00 96.44 178 PHE A O 1
ATOM 1373 N N . THR A 1 179 ? -7.133 -16.276 -9.914 1.00 95.94 179 THR A N 1
ATOM 1374 C CA . THR A 1 179 ? -6.334 -16.978 -10.917 1.00 95.94 179 THR A CA 1
ATOM 1375 C C . THR A 1 179 ? -6.018 -16.004 -12.047 1.00 95.94 179 THR A C 1
ATOM 1377 O O . THR A 1 179 ? -6.658 -14.961 -12.161 1.00 95.94 179 THR A O 1
ATOM 1380 N N . LYS A 1 180 ? -5.089 -16.358 -12.943 1.00 93.25 180 LYS A N 1
ATOM 1381 C CA . LYS A 1 180 ? -4.855 -15.548 -14.151 1.00 93.25 180 LYS A CA 1
ATOM 1382 C C . LYS A 1 180 ? -6.138 -15.336 -14.961 1.00 93.25 180 LYS A C 1
ATOM 1384 O O . LYS A 1 180 ? -6.355 -14.258 -15.487 1.00 93.25 180 LYS A O 1
ATOM 1389 N N . LYS A 1 181 ? -7.006 -16.353 -15.029 1.00 93.50 181 LYS A N 1
ATOM 1390 C CA . LYS A 1 181 ? -8.279 -16.271 -15.756 1.00 93.50 181 LYS A CA 1
ATOM 1391 C C . LYS A 1 181 ? -9.248 -15.280 -15.109 1.00 93.50 181 LYS A C 1
ATOM 1393 O O . LYS A 1 181 ? -9.943 -14.578 -15.825 1.00 93.50 181 LYS A O 1
ATOM 1398 N N . SER A 1 182 ? -9.305 -15.224 -13.777 1.00 92.50 182 SER A N 1
ATOM 1399 C CA . SER A 1 182 ? -10.229 -14.323 -13.074 1.00 92.50 182 SER A CA 1
ATOM 1400 C C . SER A 1 182 ? -9.760 -12.870 -13.020 1.00 92.50 182 SER A C 1
ATOM 1402 O O . SER A 1 182 ? -10.546 -12.020 -12.630 1.00 92.50 182 SER A O 1
ATOM 1404 N N . LEU A 1 183 ? -8.486 -12.609 -13.318 1.00 91.62 183 LEU A N 1
ATOM 1405 C CA . LEU A 1 183 ? -7.895 -11.267 -13.362 1.00 91.62 183 LEU A CA 1
ATOM 1406 C C . LEU A 1 183 ? -7.707 -10.770 -14.798 1.00 91.62 183 LEU A C 1
ATOM 1408 O O . LEU A 1 183 ? -7.021 -9.788 -15.019 1.00 91.62 183 LEU A O 1
ATOM 1412 N N . LYS A 1 184 ? -8.283 -11.462 -15.783 1.00 85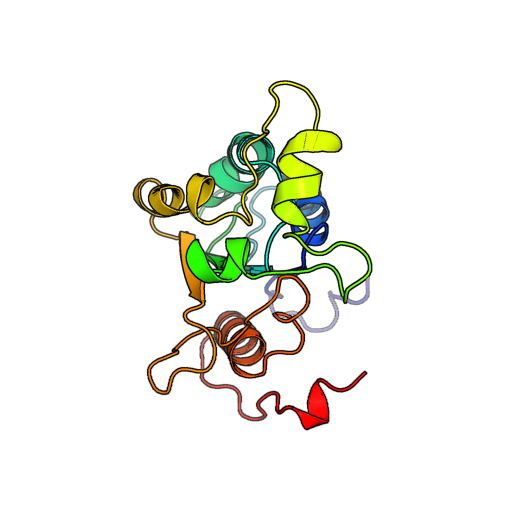.31 184 LYS A N 1
ATOM 1413 C CA . LYS A 1 184 ? -8.260 -11.010 -17.168 1.00 85.31 184 LYS A CA 1
ATOM 1414 C C . LYS A 1 184 ? -9.448 -10.070 -17.375 1.00 85.31 184 LYS A C 1
ATOM 1416 O O . LYS A 1 184 ? -10.584 -10.544 -17.360 1.00 85.31 184 LYS A O 1
ATOM 1421 N N . TYR A 1 185 ? -9.171 -8.783 -17.528 1.00 75.38 185 TYR A N 1
ATOM 1422 C CA . TYR A 1 185 ? -10.118 -7.743 -17.928 1.00 75.38 185 TYR A CA 1
ATOM 1423 C C . TYR A 1 185 ? -9.608 -7.019 -19.173 1.00 75.38 185 TYR A C 1
ATOM 1425 O O . TYR A 1 185 ? -8.401 -7.164 -19.478 1.00 75.38 185 TYR A O 1
#

Foldseek 3Di:
DVVPPPVDDDAAEAEEAACSLVVVQVVLVVCQVVDWLAEHAEYEYQLYLAFVVSCVPRQVVQLVDDNRTRHYQAYEYEAADQVLQQCAADVPPGRHHPSLCCLAPVDDPPGSTHGCRHCVRPVCVCVVGVRYYYHYAPAPDPPRQQFRDSYSVCQLLTQSPVQNSVCSVVVHRDPDGDDNVNSDD

Secondary structure (DSSP, 8-state):
-GGGTTSSPPPEEEEEETTHHHHHHHHHHHHHHHSTT-EEEEEEEES---BHHHIIIIIHHHHHS-TTSSEES-EEEEEE-HHHHHH--BTTTBSS-HHHHIIIIISPSSSSP-BTTSHHHHTTGGGG-TTEEEEEE--S-TT-SS----SGGGSTT-HHHHHHHHHHHHSS--SS---TTTT--

pLDDT: mean 92.26, std 10.22, range [43.22, 98.75]

Sequence (185 aa):
RALAASGKPKKIHLAGHSTGGILHAYLAVALAALQPGIRISSVSLLAPAATTDLYRTHYRPLLKARKSESGIDRMDIYNLSGKLELDDDVAGVYRKSLLYLVSRSFEETPLPAGLLGMHKYSKNLANSVSNLTIHFSKGRVRSARYTKSESHDGFDNDPKTMNSVLRRILGKTPGKQFTKKSLKY

Radius of gyration: 16.77 Å; chains: 1; bounding box: 45×41×46 Å